Protein AF-A0A7I8WWC9-F1 (afdb_monomer_lite)

InterPro domains:
  IPR036236 Zinc finger C2H2 superfamily [SSF57667] (3-51)

Secondary structure (DSSP, 8-state):
---GGGGGEEEETTEEEETTT--B---SS--SHHHHHHHHHH-HHHHHHHHHHHHHHHHHS-SS------------------------PPP-PPPPP----------THHHHHHHHHHHHHHHHHHHTTSS------PPP-------GGG---TTTTSS--EEEE-SPPSTT-----EEEETTTTEEE-HHHHHHHHS--

Structure (mmCIF, N/CA/C/O backbone):
data_AF-A0A7I8WWC9-F1
#
_entry.id   AF-A0A7I8WWC9-F1
#
loop_
_atom_site.group_PDB
_atom_site.id
_atom_site.type_symbol
_atom_site.label_atom_id
_atom_site.label_alt_id
_atom_site.label_comp_id
_atom_site.label_asym_id
_atom_site.label_entity_id
_atom_site.label_seq_id
_atom_site.pdbx_PDB_ins_code
_atom_site.Cartn_x
_atom_site.Cartn_y
_atom_site.Cartn_z
_atom_site.occupancy
_atom_site.B_iso_or_equiv
_atom_site.auth_seq_id
_atom_site.auth_comp_id
_atom_site.auth_asym_id
_atom_site.auth_atom_id
_atom_site.pdbx_PDB_model_num
ATOM 1 N N . MET A 1 1 ? 15.102 -17.247 2.057 1.00 60.41 1 MET A N 1
ATOM 2 C CA . MET A 1 1 ? 13.667 -17.183 1.694 1.00 60.41 1 MET A CA 1
ATOM 3 C C . MET A 1 1 ? 13.346 -15.808 1.130 1.00 60.41 1 MET A C 1
ATOM 5 O O . MET A 1 1 ? 13.665 -14.825 1.795 1.00 60.41 1 MET A O 1
ATOM 9 N N . PRO A 1 2 ? 12.771 -15.703 -0.080 1.00 79.38 2 PRO A N 1
ATOM 10 C CA . PRO A 1 2 ? 12.253 -14.430 -0.571 1.00 79.38 2 PRO A CA 1
ATOM 11 C C . PRO A 1 2 ? 11.144 -13.926 0.364 1.00 79.38 2 PRO A C 1
ATOM 13 O O . PRO A 1 2 ? 10.364 -14.710 0.900 1.00 79.38 2 PRO A O 1
ATOM 16 N N . SER A 1 3 ? 11.101 -12.615 0.605 1.00 90.19 3 SER A N 1
ATOM 17 C CA . SER A 1 3 ? 10.074 -12.005 1.458 1.00 90.19 3 SER A CA 1
ATOM 18 C C . SER A 1 3 ? 8.678 -12.210 0.854 1.00 90.19 3 SER A C 1
ATOM 20 O O . SER A 1 3 ? 8.502 -12.001 -0.344 1.00 90.19 3 SER A O 1
ATOM 22 N N . VAL A 1 4 ? 7.685 -12.553 1.683 1.00 94.25 4 VAL A N 1
ATOM 23 C CA . VAL A 1 4 ? 6.285 -12.825 1.276 1.00 94.25 4 VAL A CA 1
ATOM 24 C C . VAL A 1 4 ? 5.665 -11.674 0.474 1.00 94.25 4 VAL A C 1
ATOM 26 O O . VAL A 1 4 ? 4.827 -11.891 -0.397 1.00 94.25 4 VAL A O 1
ATOM 29 N N . VAL A 1 5 ? 6.122 -10.441 0.711 1.00 95.62 5 VAL A N 1
ATOM 30 C CA . VAL A 1 5 ? 5.674 -9.248 -0.021 1.00 95.62 5 VAL A CA 1
ATOM 31 C C . VAL A 1 5 ? 5.857 -9.374 -1.540 1.00 95.62 5 VAL A C 1
ATOM 33 O O . VAL A 1 5 ? 5.086 -8.786 -2.289 1.00 95.62 5 VAL A O 1
ATOM 36 N N . TRP A 1 6 ? 6.825 -10.169 -2.012 1.00 95.75 6 TRP A N 1
ATOM 37 C CA . TRP A 1 6 ? 7.075 -10.372 -3.443 1.00 95.75 6 TRP A CA 1
ATOM 38 C C . TRP A 1 6 ? 5.950 -11.111 -4.171 1.00 95.75 6 TRP A C 1
ATOM 40 O O . TRP A 1 6 ? 5.852 -10.977 -5.383 1.00 95.75 6 TRP A O 1
ATOM 50 N N . ASN A 1 7 ? 5.043 -11.790 -3.465 1.00 96.31 7 ASN A N 1
ATOM 51 C CA . ASN A 1 7 ? 3.874 -12.423 -4.088 1.00 96.31 7 ASN A CA 1
ATOM 52 C C . ASN A 1 7 ? 2.900 -11.403 -4.707 1.00 96.31 7 ASN A C 1
ATOM 54 O O . ASN A 1 7 ? 2.058 -11.771 -5.517 1.00 96.31 7 ASN A O 1
ATOM 58 N N . TYR A 1 8 ? 3.024 -10.123 -4.343 1.00 97.06 8 TYR A N 1
ATOM 59 C CA . TYR A 1 8 ? 2.152 -9.039 -4.804 1.00 97.06 8 TYR A CA 1
ATOM 60 C C . TYR A 1 8 ? 2.847 -8.092 -5.785 1.00 97.06 8 TYR A C 1
ATOM 62 O O . TYR A 1 8 ? 2.260 -7.092 -6.199 1.00 97.06 8 TYR A O 1
ATOM 70 N N . PHE A 1 9 ? 4.101 -8.375 -6.150 1.00 97.12 9 PHE A N 1
ATOM 71 C CA . PHE A 1 9 ? 4.888 -7.519 -7.028 1.00 97.12 9 PHE A CA 1
ATOM 72 C C . PHE A 1 9 ? 5.630 -8.338 -8.079 1.00 97.12 9 PHE A C 1
ATOM 74 O O . PHE A 1 9 ? 6.388 -9.249 -7.755 1.00 97.12 9 PHE A O 1
ATOM 81 N N . ALA A 1 10 ? 5.490 -7.946 -9.342 1.00 96.94 10 ALA A N 1
ATOM 82 C CA . ALA A 1 10 ? 6.303 -8.465 -10.429 1.00 96.94 10 ALA A CA 1
ATOM 83 C C . ALA A 1 10 ? 7.631 -7.705 -10.514 1.00 96.94 10 ALA A C 1
ATOM 85 O O . ALA A 1 10 ? 7.668 -6.475 -10.414 1.00 96.94 10 ALA A O 1
ATOM 86 N N . LYS A 1 11 ? 8.730 -8.429 -10.735 1.00 95.88 11 LYS A N 1
ATOM 87 C CA . LYS A 1 11 ? 10.020 -7.819 -11.073 1.00 95.88 11 LYS A CA 1
ATOM 88 C C . LYS A 1 11 ? 9.995 -7.401 -12.542 1.00 95.88 11 LYS A C 1
ATOM 90 O O . LYS A 1 11 ? 9.734 -8.232 -13.403 1.00 95.88 11 LYS A O 1
ATOM 95 N N . THR A 1 12 ? 10.275 -6.132 -12.812 1.00 96.00 12 THR A N 1
ATOM 96 C CA . THR A 1 12 ? 10.469 -5.603 -14.170 1.00 96.00 12 THR A CA 1
ATOM 97 C C . THR A 1 12 ? 11.807 -4.873 -14.239 1.00 96.00 12 THR A C 1
ATOM 99 O O . THR A 1 12 ? 12.356 -4.508 -13.197 1.00 96.00 12 THR A O 1
ATOM 102 N N . GLU A 1 13 ? 12.330 -4.639 -15.443 1.00 94.19 13 GLU A N 1
ATOM 103 C CA . GLU A 1 13 ? 13.599 -3.919 -15.645 1.00 94.19 13 GLU A CA 1
ATOM 104 C C . GLU A 1 13 ? 13.578 -2.516 -15.021 1.00 94.19 13 GLU A C 1
ATOM 106 O O . GLU A 1 13 ? 14.563 -2.060 -14.448 1.00 94.19 13 GLU A O 1
ATOM 111 N N . ALA A 1 14 ? 12.415 -1.858 -15.042 1.00 94.44 14 ALA A N 1
ATOM 112 C CA . ALA A 1 14 ? 12.221 -0.525 -14.480 1.00 94.44 14 ALA A CA 1
ATOM 113 C C . ALA A 1 14 ? 11.934 -0.516 -12.959 1.00 94.44 14 ALA A C 1
ATOM 115 O O . ALA A 1 14 ? 11.760 0.554 -12.367 1.00 94.44 14 ALA A O 1
ATOM 116 N N . GLY A 1 15 ? 11.867 -1.689 -12.319 1.00 94.25 15 GLY A N 1
ATOM 117 C CA . GLY A 1 15 ? 11.614 -1.855 -10.886 1.00 94.25 15 GLY A CA 1
ATOM 118 C C . GLY A 1 15 ? 10.433 -2.781 -10.559 1.00 94.25 15 GLY A C 1
ATOM 119 O O . GLY A 1 15 ? 9.852 -3.417 -11.440 1.00 94.25 15 GLY A O 1
ATOM 120 N N . PRO A 1 16 ? 10.063 -2.916 -9.276 1.00 96.50 16 PRO A N 1
ATOM 121 C CA . PRO A 1 16 ? 8.912 -3.720 -8.879 1.00 96.50 16 PRO A CA 1
ATOM 122 C C . PRO A 1 16 ? 7.587 -3.054 -9.288 1.00 96.50 16 PRO A C 1
ATOM 124 O O . PRO A 1 16 ? 7.308 -1.913 -8.910 1.00 96.50 16 PRO A O 1
ATOM 127 N N . LYS A 1 17 ? 6.753 -3.791 -10.026 1.00 97.75 17 LYS A N 1
ATOM 128 C CA . LYS A 1 17 ? 5.394 -3.398 -10.423 1.00 97.75 17 LYS A CA 1
ATOM 129 C C . LYS A 1 17 ? 4.373 -4.094 -9.528 1.00 97.75 17 LYS A C 1
ATOM 131 O O . LYS A 1 17 ? 4.407 -5.316 -9.401 1.00 97.75 17 LYS A O 1
ATOM 136 N N . CYS A 1 18 ? 3.481 -3.334 -8.899 1.00 98.31 18 CYS A N 1
ATOM 137 C CA . CYS A 1 18 ? 2.409 -3.895 -8.075 1.00 98.31 18 CYS A CA 1
ATOM 138 C C . CYS A 1 18 ? 1.429 -4.695 -8.945 1.00 98.31 18 CYS A C 1
ATOM 140 O O . CYS A 1 18 ? 0.977 -4.194 -9.968 1.00 98.31 18 CYS A O 1
ATOM 142 N N . LEU A 1 19 ? 1.071 -5.916 -8.546 1.00 98.06 19 LEU A N 1
ATOM 143 C CA . LEU A 1 19 ? 0.118 -6.753 -9.291 1.00 98.06 19 LEU A CA 1
ATOM 144 C C . LEU A 1 19 ? -1.347 -6.339 -9.076 1.00 98.06 19 LEU A C 1
ATOM 146 O O . LEU A 1 19 ? -2.200 -6.697 -9.878 1.00 98.06 19 LEU A O 1
ATOM 150 N N . LEU A 1 20 ? -1.635 -5.582 -8.011 1.00 97.81 20 LEU A N 1
ATOM 151 C CA . LEU A 1 20 ? -2.995 -5.187 -7.632 1.00 97.81 20 LEU A CA 1
ATOM 152 C C . LEU A 1 20 ? -3.439 -3.891 -8.325 1.00 97.81 20 LEU A C 1
ATOM 154 O O . LEU A 1 20 ? -4.536 -3.829 -8.866 1.00 97.81 20 LEU A O 1
ATOM 158 N N . CYS A 1 21 ? -2.585 -2.861 -8.337 1.00 98.12 21 CYS A N 1
ATOM 159 C CA . CYS A 1 21 ? -2.883 -1.572 -8.976 1.00 98.12 21 CYS A CA 1
ATOM 160 C C . CYS A 1 21 ? -2.034 -1.269 -10.217 1.00 98.12 21 CYS A C 1
ATOM 162 O O . CYS A 1 21 ? -2.208 -0.219 -10.825 1.00 98.12 21 CYS A O 1
ATOM 164 N N . SER A 1 22 ? -1.097 -2.144 -10.596 1.00 97.56 22 SER A N 1
ATOM 165 C CA . SER A 1 22 ? -0.148 -1.911 -11.698 1.00 97.56 22 SER A CA 1
ATOM 166 C C . SER A 1 22 ? 0.816 -0.726 -11.524 1.00 97.56 22 SER A C 1
ATOM 168 O O . SER A 1 22 ? 1.583 -0.451 -12.450 1.00 97.56 22 SER A O 1
ATOM 170 N N . ASP A 1 23 ? 0.868 -0.079 -10.353 1.00 97.56 23 ASP A N 1
ATOM 171 C CA . ASP A 1 23 ? 1.818 1.006 -10.090 1.00 97.56 23 ASP A CA 1
ATOM 172 C C . ASP A 1 23 ? 3.264 0.495 -10.116 1.00 97.56 23 ASP A C 1
ATOM 174 O O . ASP A 1 23 ? 3.640 -0.450 -9.410 1.00 97.56 23 ASP A O 1
ATOM 178 N N . LEU A 1 24 ? 4.101 1.170 -10.903 1.00 96.88 24 LEU A N 1
ATOM 179 C CA . LEU A 1 24 ? 5.533 0.913 -10.958 1.00 96.88 24 LEU A CA 1
ATOM 180 C C . LEU A 1 24 ? 6.247 1.700 -9.856 1.00 96.88 24 LEU A C 1
ATOM 182 O O . LEU A 1 24 ? 6.181 2.930 -9.793 1.00 96.88 24 LEU A O 1
ATOM 186 N N . ARG A 1 25 ? 6.979 1.002 -8.988 1.00 94.56 25 ARG A N 1
ATOM 187 C CA . ARG A 1 25 ? 7.782 1.645 -7.949 1.00 94.56 25 ARG A CA 1
ATOM 188 C C . ARG A 1 25 ? 9.213 1.811 -8.435 1.00 94.56 25 ARG A C 1
ATOM 190 O O . ARG A 1 25 ? 9.974 0.851 -8.485 1.00 94.56 25 ARG A O 1
ATOM 197 N N . ARG A 1 26 ? 9.599 3.057 -8.719 1.00 88.50 26 ARG A N 1
ATOM 198 C CA . ARG A 1 26 ? 11.004 3.408 -8.950 1.00 88.50 26 ARG A CA 1
ATOM 199 C C . ARG A 1 26 ? 11.767 3.244 -7.646 1.00 88.50 26 ARG A C 1
ATOM 201 O O . ARG A 1 26 ? 11.534 3.974 -6.683 1.00 88.50 26 ARG A O 1
ATOM 208 N N . ARG A 1 27 ? 12.660 2.265 -7.616 1.00 81.88 27 ARG A N 1
ATOM 209 C CA . ARG A 1 27 ? 13.536 2.004 -6.482 1.00 81.88 27 ARG A CA 1
ATOM 210 C C . ARG A 1 27 ? 14.981 2.011 -6.937 1.00 81.88 27 ARG A C 1
ATOM 212 O O . ARG A 1 27 ? 15.297 1.441 -7.972 1.00 81.88 27 ARG A O 1
ATOM 219 N N . ARG A 1 28 ? 15.838 2.648 -6.140 1.00 83.19 28 ARG A N 1
ATOM 220 C CA . ARG A 1 28 ? 17.299 2.560 -6.284 1.00 83.19 28 ARG A CA 1
ATOM 221 C C . ARG A 1 28 ? 17.868 1.426 -5.424 1.00 83.19 28 ARG A C 1
ATOM 223 O O . ARG A 1 28 ? 18.916 0.881 -5.733 1.00 83.19 28 ARG A O 1
ATOM 230 N N . ASP A 1 29 ? 17.170 1.079 -4.347 1.00 84.56 29 ASP A N 1
ATOM 231 C CA . ASP A 1 29 ? 17.570 0.113 -3.331 1.00 84.56 29 ASP A CA 1
ATOM 232 C C . ASP A 1 29 ? 16.799 -1.212 -3.452 1.00 84.56 29 ASP A C 1
ATOM 234 O O . ASP A 1 29 ? 15.622 -1.240 -3.803 1.00 84.56 29 ASP A O 1
ATOM 238 N N . SER A 1 30 ? 17.441 -2.324 -3.088 1.00 85.12 30 SER A N 1
ATOM 239 C CA . SER A 1 30 ? 16.858 -3.677 -3.102 1.00 85.12 30 SER A CA 1
ATOM 240 C C . SER A 1 30 ? 16.027 -4.015 -1.856 1.00 85.12 30 SER A C 1
ATOM 242 O O . SER A 1 30 ? 15.601 -5.157 -1.678 1.00 85.12 30 SER A O 1
ATOM 244 N N . SER A 1 31 ? 15.788 -3.045 -0.966 1.00 90.75 31 SER A N 1
ATOM 245 C CA . SER A 1 31 ? 14.985 -3.267 0.243 1.00 90.75 31 SER A CA 1
ATOM 246 C C . SER A 1 31 ? 13.525 -3.571 -0.123 1.00 90.75 31 SER A C 1
ATOM 248 O O . SER A 1 31 ? 13.104 -3.403 -1.264 1.00 90.75 31 SER A O 1
ATOM 250 N N . THR A 1 32 ? 12.712 -4.018 0.833 1.00 94.31 32 THR A N 1
ATOM 251 C CA . THR A 1 32 ? 11.266 -4.278 0.665 1.00 94.31 32 THR A CA 1
ATOM 252 C C . THR A 1 32 ? 10.379 -3.230 1.349 1.00 94.31 32 THR A C 1
ATOM 254 O O . THR A 1 32 ? 9.161 -3.242 1.179 1.00 94.31 32 THR A O 1
ATOM 257 N N . LYS A 1 33 ? 10.966 -2.266 2.078 1.00 93.25 33 LYS A N 1
ATOM 258 C CA . LYS A 1 33 ? 10.230 -1.227 2.828 1.00 93.25 33 LYS A CA 1
ATOM 259 C C . LYS A 1 33 ? 9.226 -0.433 1.977 1.00 93.25 33 LYS A C 1
ATOM 261 O O . LYS A 1 33 ? 8.090 -0.253 2.403 1.00 93.25 33 LYS A O 1
ATOM 266 N N . THR A 1 34 ? 9.588 0.007 0.769 1.00 94.75 34 THR A N 1
ATOM 267 C CA . THR A 1 34 ? 8.669 0.806 -0.073 1.00 94.75 34 THR A CA 1
ATOM 268 C C . THR A 1 34 ? 7.501 -0.006 -0.634 1.00 94.75 34 THR A C 1
ATOM 270 O O . THR A 1 34 ? 6.448 0.568 -0.920 1.00 94.75 34 THR A O 1
ATOM 273 N N . MET A 1 35 ? 7.662 -1.329 -0.754 1.00 95.88 35 MET A N 1
ATOM 274 C CA . MET A 1 35 ? 6.591 -2.251 -1.144 1.00 95.88 35 MET A CA 1
ATOM 275 C C . MET A 1 35 ? 5.577 -2.382 -0.005 1.00 95.88 35 MET A C 1
ATOM 277 O O . MET A 1 35 ? 4.380 -2.239 -0.228 1.00 95.88 35 MET A O 1
ATOM 281 N N . TRP A 1 36 ? 6.051 -2.531 1.236 1.00 96.12 36 TRP A N 1
ATOM 282 C CA . TRP A 1 36 ? 5.185 -2.528 2.419 1.00 96.12 36 TRP A CA 1
ATOM 283 C C . TRP A 1 36 ? 4.437 -1.205 2.602 1.00 96.12 36 TRP A C 1
ATOM 285 O O . TRP A 1 36 ? 3.241 -1.217 2.874 1.00 96.12 36 TRP A O 1
ATOM 295 N N . VAL A 1 37 ? 5.110 -0.066 2.406 1.00 96.00 37 VAL A N 1
ATOM 296 C CA . VAL A 1 37 ? 4.462 1.259 2.451 1.00 96.00 37 VAL A CA 1
ATOM 297 C C . VAL A 1 37 ? 3.413 1.396 1.346 1.00 96.00 37 VAL A C 1
ATOM 299 O O . VAL A 1 37 ? 2.342 1.939 1.590 1.00 96.00 37 VAL A O 1
ATOM 302 N N . HIS A 1 38 ? 3.690 0.883 0.142 1.00 97.19 38 HIS A N 1
ATOM 303 C CA . HIS A 1 38 ? 2.712 0.867 -0.947 1.00 97.19 38 HIS A CA 1
ATOM 304 C C . HIS A 1 38 ? 1.455 0.080 -0.569 1.00 97.19 38 HIS A C 1
ATOM 306 O O . HIS A 1 38 ? 0.359 0.627 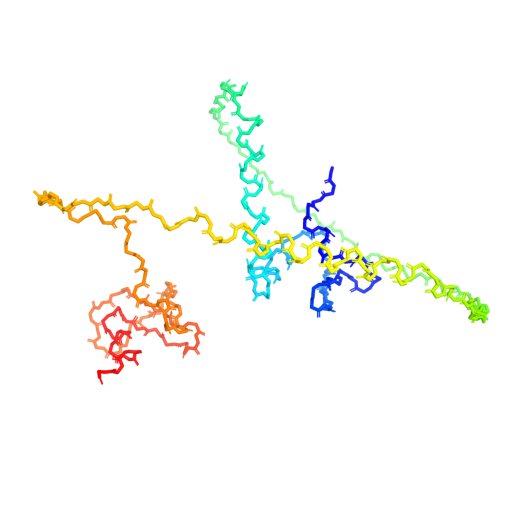-0.662 1.00 97.19 38 HIS A O 1
ATOM 312 N N . LEU A 1 39 ? 1.621 -1.157 -0.086 1.00 97.44 39 LEU A N 1
ATOM 313 C CA . LEU A 1 39 ? 0.498 -1.979 0.364 1.00 97.44 39 LEU A CA 1
ATOM 314 C C . LEU A 1 39 ? -0.279 -1.274 1.479 1.00 97.44 39 LEU A C 1
ATOM 316 O O . LEU A 1 39 ? -1.487 -1.145 1.376 1.00 97.44 39 LEU A O 1
ATOM 320 N N . LYS A 1 40 ? 0.396 -0.706 2.485 1.00 97.44 40 LYS A N 1
ATOM 321 C CA . LYS A 1 40 ? -0.278 0.012 3.580 1.00 97.44 40 LYS A CA 1
ATOM 322 C C . LYS A 1 40 ? -1.152 1.178 3.091 1.00 97.44 40 LYS A C 1
ATOM 324 O O . LYS A 1 40 ? -2.206 1.411 3.668 1.00 97.44 40 LYS A O 1
ATOM 329 N N . LEU A 1 41 ? -0.710 1.920 2.073 1.00 97.25 41 LEU A N 1
ATOM 330 C CA . LEU A 1 41 ? -1.402 3.125 1.594 1.00 97.25 41 LEU A CA 1
ATOM 331 C C . LEU A 1 41 ? -2.480 2.846 0.537 1.00 97.25 41 LEU A C 1
ATOM 333 O O . LEU A 1 41 ? -3.448 3.595 0.463 1.00 97.25 41 LEU A O 1
ATOM 337 N N . LYS A 1 42 ? -2.297 1.827 -0.311 1.00 97.88 42 LYS A N 1
ATOM 338 C CA . LYS A 1 42 ? -3.181 1.541 -1.460 1.00 97.88 42 LYS A CA 1
ATOM 339 C C . LYS A 1 42 ? -4.002 0.257 -1.310 1.00 97.88 42 LYS A C 1
ATOM 341 O O . LYS A 1 42 ? -5.075 0.170 -1.891 1.00 97.88 42 LYS A O 1
ATOM 346 N N . HIS A 1 43 ? -3.507 -0.714 -0.544 1.00 97.88 43 HIS A N 1
ATOM 347 C CA . HIS A 1 43 ? -4.063 -2.067 -0.399 1.00 97.88 43 HIS A CA 1
ATOM 348 C C . HIS A 1 43 ? -4.022 -2.497 1.077 1.00 97.88 43 HIS A C 1
ATOM 350 O O . HIS A 1 43 ? -3.323 -3.444 1.461 1.00 97.88 43 HIS A O 1
ATOM 356 N N . PHE A 1 44 ? -4.683 -1.708 1.933 1.00 95.94 44 PHE A N 1
ATOM 357 C CA . PHE A 1 44 ? -4.607 -1.854 3.391 1.00 95.94 44 PHE A CA 1
ATOM 358 C C . PHE A 1 44 ? -5.131 -3.214 3.881 1.00 95.94 44 PHE A C 1
ATOM 360 O O . PHE A 1 44 ? -4.578 -3.789 4.816 1.00 95.94 44 PHE A O 1
ATOM 367 N N . ASP A 1 45 ? -6.136 -3.753 3.197 1.00 96.12 45 ASP A N 1
ATOM 368 C CA . ASP A 1 45 ? -6.692 -5.093 3.379 1.00 96.12 45 ASP A CA 1
ATOM 369 C C . ASP A 1 45 ? -5.621 -6.189 3.230 1.00 96.12 45 ASP A C 1
ATOM 371 O O . ASP A 1 45 ? -5.412 -7.008 4.130 1.00 96.12 45 ASP A O 1
ATOM 375 N N . VAL A 1 46 ? -4.857 -6.152 2.136 1.00 97.12 46 VAL A N 1
ATOM 376 C CA . VAL A 1 46 ? -3.765 -7.101 1.870 1.00 97.12 46 VAL A CA 1
ATOM 377 C C . VAL A 1 46 ? -2.628 -6.919 2.871 1.00 97.12 46 VAL A C 1
ATOM 379 O O . VAL A 1 46 ? -2.060 -7.889 3.378 1.00 97.12 46 VAL A O 1
ATOM 382 N N . TYR A 1 47 ? -2.297 -5.667 3.187 1.00 96.81 47 TYR A N 1
ATOM 383 C CA . TYR A 1 47 ? -1.279 -5.343 4.178 1.00 96.81 47 TYR A CA 1
ATOM 384 C C . TYR A 1 47 ? -1.597 -5.947 5.553 1.00 96.81 47 TYR A C 1
ATOM 386 O O . TYR A 1 47 ? -0.721 -6.554 6.174 1.00 96.81 47 TYR A O 1
ATOM 394 N N . GLN A 1 48 ? -2.840 -5.805 6.017 1.00 95.38 48 GLN A N 1
ATOM 395 C CA . GLN A 1 48 ? -3.287 -6.323 7.307 1.00 95.38 48 GLN A CA 1
ATOM 396 C C . GLN A 1 48 ? -3.221 -7.855 7.348 1.00 95.38 48 GLN A C 1
ATOM 398 O O . GLN A 1 48 ? -2.675 -8.419 8.301 1.00 95.38 48 GLN A O 1
ATOM 403 N N . ALA A 1 49 ? -3.679 -8.523 6.284 1.00 94.69 49 ALA A N 1
ATOM 404 C CA . ALA A 1 49 ? -3.619 -9.979 6.162 1.00 94.69 49 ALA A CA 1
ATOM 405 C C . ALA A 1 49 ? -2.179 -10.518 6.222 1.00 94.69 49 ALA A C 1
ATOM 407 O O . ALA A 1 49 ? -1.919 -11.545 6.850 1.00 94.69 49 ALA A O 1
ATOM 408 N N . LEU A 1 50 ? -1.227 -9.812 5.605 1.00 93.75 50 LEU A N 1
ATOM 409 C CA . LEU A 1 50 ? 0.182 -10.205 5.606 1.00 93.75 50 LEU A CA 1
ATOM 410 C C . LEU A 1 50 ? 0.881 -9.932 6.932 1.00 93.75 50 LEU A C 1
ATOM 412 O O . LEU A 1 50 ? 1.687 -10.748 7.383 1.00 93.75 50 LEU A O 1
ATOM 416 N N . ARG A 1 51 ? 0.592 -8.794 7.567 1.00 90.06 51 ARG A N 1
ATOM 417 C CA . ARG A 1 51 ? 1.278 -8.413 8.803 1.00 90.06 51 ARG A CA 1
ATOM 418 C C . ARG A 1 51 ? 0.922 -9.339 9.965 1.00 90.06 51 ARG A C 1
ATOM 420 O O . ARG A 1 51 ? 1.802 -9.703 10.739 1.00 90.06 51 ARG A O 1
ATOM 427 N N . GLY A 1 52 ? -0.318 -9.830 10.000 1.00 84.44 52 GLY A N 1
ATOM 428 C CA . GLY A 1 52 ? -0.735 -10.858 10.957 1.00 84.44 52 GLY A CA 1
ATOM 429 C C . GLY A 1 52 ? 0.007 -12.197 10.816 1.00 84.44 52 GLY A C 1
ATOM 430 O O . GLY A 1 52 ? 0.056 -12.969 11.771 1.00 84.44 52 GLY A O 1
ATOM 431 N N . GLN A 1 53 ? 0.615 -12.487 9.658 1.00 79.75 53 GLN A N 1
ATOM 432 C CA . GLN A 1 53 ? 1.396 -13.714 9.448 1.00 79.75 53 GLN A CA 1
ATOM 433 C C . GLN A 1 53 ? 2.848 -13.573 9.915 1.00 79.75 53 GLN A C 1
ATOM 435 O O . GLN A 1 53 ? 3.419 -14.533 10.434 1.00 79.75 53 GLN A O 1
ATOM 440 N N . SER A 1 54 ? 3.449 -12.388 9.764 1.00 71.06 54 SER A N 1
ATOM 441 C CA . SER A 1 54 ? 4.836 -12.152 10.185 1.00 71.06 54 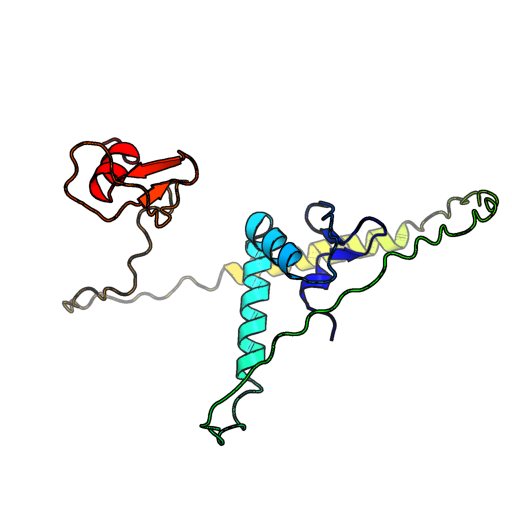SER A CA 1
ATOM 442 C C . SER A 1 54 ? 5.024 -12.285 11.696 1.00 71.06 54 SER A C 1
ATOM 444 O O . SER A 1 54 ? 6.018 -12.861 12.131 1.00 71.06 54 SER A O 1
ATOM 446 N N . ASP A 1 55 ? 4.051 -11.837 12.490 1.00 67.31 55 ASP A N 1
ATOM 447 C CA . ASP A 1 55 ? 4.166 -11.866 13.952 1.00 67.31 55 ASP A CA 1
ATOM 448 C C . ASP A 1 55 ? 4.031 -13.297 14.506 1.00 67.31 55 ASP A C 1
ATOM 450 O O . ASP A 1 55 ? 4.703 -13.673 15.467 1.00 67.31 55 ASP A O 1
ATOM 454 N N . ARG A 1 56 ? 3.241 -14.149 13.837 1.00 67.25 56 ARG A N 1
ATOM 455 C CA . ARG A 1 56 ? 3.073 -15.564 14.211 1.00 67.25 56 ARG A CA 1
ATOM 456 C C . ARG A 1 56 ? 4.323 -16.403 13.959 1.00 67.25 56 ARG A C 1
ATOM 458 O O . ARG A 1 56 ? 4.589 -17.333 14.718 1.00 67.25 56 ARG A O 1
ATOM 465 N N . ASN A 1 57 ? 5.096 -16.081 12.922 1.00 63.72 57 ASN A N 1
ATOM 466 C CA . ASN A 1 57 ? 6.329 -16.811 12.633 1.00 63.72 57 ASN A CA 1
ATOM 467 C C . ASN A 1 57 ? 7.452 -16.471 13.618 1.00 63.72 57 ASN A C 1
ATOM 469 O O . ASN A 1 57 ? 8.219 -17.361 13.967 1.00 63.72 57 ASN A O 1
ATOM 473 N N . THR A 1 58 ? 7.522 -15.241 14.132 1.00 63.94 58 THR A N 1
ATOM 474 C CA . THR A 1 58 ? 8.518 -14.888 15.158 1.00 63.94 58 THR A CA 1
ATOM 475 C C . THR A 1 58 ? 8.239 -15.597 16.486 1.00 63.94 58 THR A C 1
ATOM 477 O O . THR A 1 58 ? 9.168 -16.059 17.140 1.00 63.94 58 THR A O 1
ATOM 480 N N . ALA A 1 59 ? 6.966 -15.767 16.857 1.00 59.25 59 ALA A N 1
ATOM 481 C CA . ALA A 1 59 ? 6.589 -16.445 18.099 1.00 59.25 59 ALA A CA 1
ATOM 482 C C . ALA A 1 59 ? 6.898 -17.958 18.109 1.00 59.25 59 ALA A C 1
ATOM 484 O O . ALA A 1 59 ? 7.073 -18.532 19.178 1.00 59.25 59 ALA A O 1
ATOM 485 N N . ARG A 1 60 ? 6.984 -18.618 16.943 1.00 57.22 60 ARG A N 1
ATOM 486 C CA . ARG A 1 60 ? 7.223 -20.074 16.859 1.00 57.22 60 ARG A CA 1
ATOM 487 C C . ARG A 1 60 ? 8.692 -20.498 16.884 1.00 57.22 60 ARG A C 1
ATOM 489 O O . ARG A 1 60 ? 8.954 -21.666 17.134 1.00 57.22 60 ARG A O 1
ATOM 496 N N . PHE A 1 61 ? 9.632 -19.586 16.651 1.00 57.81 61 PHE A N 1
ATOM 497 C CA . PHE A 1 61 ? 11.072 -19.892 16.657 1.00 57.81 61 PHE A CA 1
ATOM 498 C C . PHE A 1 61 ? 11.817 -19.284 17.857 1.00 57.81 61 PHE A C 1
ATOM 500 O O . PHE A 1 61 ? 13.042 -19.280 17.879 1.00 57.81 61 PHE A O 1
ATOM 507 N N . GLY A 1 62 ? 11.090 -18.748 18.844 1.00 52.62 62 GLY A N 1
ATOM 508 C CA . GLY A 1 62 ? 11.652 -17.908 19.904 1.00 52.62 62 GLY A CA 1
ATOM 509 C C . GLY A 1 62 ? 11.495 -18.423 21.335 1.00 52.62 62 GLY A C 1
ATOM 510 O O . GLY A 1 62 ? 11.384 -17.586 22.224 1.00 52.62 62 GLY A O 1
ATOM 511 N N . MET A 1 63 ? 11.449 -19.740 21.584 1.00 55.88 63 MET A N 1
ATOM 512 C CA . MET A 1 63 ? 11.366 -20.267 22.962 1.00 55.88 63 MET A CA 1
ATOM 513 C C . MET A 1 63 ? 12.678 -20.810 23.557 1.00 55.88 63 MET A C 1
ATOM 515 O O . MET A 1 63 ? 12.741 -20.935 24.775 1.00 55.88 63 MET A O 1
ATOM 519 N N . ASP A 1 64 ? 13.763 -20.979 22.788 1.00 54.25 64 ASP A N 1
ATOM 520 C CA . ASP A 1 64 ? 14.946 -21.709 23.297 1.00 54.25 64 ASP A CA 1
ATOM 521 C C . ASP A 1 64 ? 16.249 -20.889 23.398 1.00 54.25 64 ASP A C 1
ATOM 523 O O . ASP A 1 64 ? 17.333 -21.455 23.494 1.00 54.25 64 ASP A O 1
ATOM 527 N N . THR A 1 65 ? 16.204 -19.552 23.401 1.00 56.44 65 THR A N 1
ATOM 528 C CA . THR A 1 65 ? 17.415 -18.729 23.644 1.00 56.44 65 THR A CA 1
ATOM 529 C C . THR A 1 65 ? 17.250 -17.806 24.847 1.00 56.44 65 THR A C 1
ATOM 531 O O . THR A 1 65 ? 17.427 -16.592 24.779 1.00 56.44 65 THR A O 1
ATOM 534 N N . ALA A 1 66 ? 16.901 -18.400 25.988 1.00 54.47 66 ALA A N 1
ATOM 535 C CA . ALA A 1 66 ? 17.263 -17.831 27.278 1.00 54.47 66 ALA A CA 1
ATOM 536 C C . ALA A 1 66 ? 18.781 -17.993 27.492 1.00 54.47 66 ALA A C 1
ATOM 538 O O . ALA A 1 66 ? 19.343 -19.029 27.157 1.00 54.47 66 ALA A O 1
ATOM 539 N N . MET A 1 67 ? 19.408 -16.982 28.105 1.00 59.38 67 MET A N 1
ATOM 540 C CA . MET A 1 67 ? 20.844 -16.861 28.419 1.00 59.38 67 MET A CA 1
ATOM 541 C C . MET A 1 67 ? 21.713 -16.522 27.198 1.00 59.38 67 MET A C 1
ATOM 543 O O . MET A 1 67 ? 21.966 -17.328 26.322 1.00 59.38 67 MET A O 1
ATOM 547 N N . THR A 1 68 ? 22.270 -15.324 27.069 1.00 48.16 68 THR A N 1
ATOM 548 C CA . THR A 1 68 ? 23.240 -14.758 28.008 1.00 48.16 68 THR A CA 1
ATOM 549 C C . THR A 1 68 ? 23.312 -13.257 27.756 1.00 48.16 68 THR A C 1
ATOM 551 O O . THR A 1 68 ? 23.469 -12.824 26.621 1.00 48.16 68 THR A O 1
ATOM 554 N N . LYS A 1 69 ? 23.182 -12.463 28.817 1.00 61.94 69 LYS A N 1
ATOM 555 C CA . LYS A 1 69 ? 23.377 -11.011 28.831 1.00 61.94 69 LYS A CA 1
ATOM 556 C C . LYS A 1 69 ? 24.881 -10.707 28.729 1.00 61.94 69 LYS A C 1
ATOM 558 O O . LYS A 1 69 ? 25.575 -10.987 29.704 1.00 61.94 69 LYS A O 1
ATOM 563 N N . PRO A 1 70 ? 25.411 -10.102 27.649 1.00 48.81 70 PRO A N 1
ATOM 564 C CA . PRO A 1 70 ? 26.724 -9.486 27.694 1.00 48.81 70 PRO A CA 1
ATOM 565 C C . PRO A 1 70 ? 26.536 -8.037 28.149 1.00 48.81 70 PRO A C 1
ATOM 567 O O . PRO A 1 70 ? 26.133 -7.159 27.387 1.00 48.81 70 PRO A O 1
ATOM 570 N N . SER A 1 71 ? 26.799 -7.799 29.432 1.00 56.38 71 SER A N 1
ATOM 571 C CA . SER A 1 71 ? 27.292 -6.493 29.864 1.00 56.38 71 SER A CA 1
ATOM 572 C C . SER A 1 71 ? 28.670 -6.254 29.240 1.00 56.38 71 SER A C 1
ATOM 574 O O . SER A 1 71 ? 29.429 -7.207 29.062 1.00 56.38 71 SER A O 1
ATOM 576 N N . SER A 1 72 ? 29.003 -4.971 29.065 1.00 46.03 72 SER A N 1
ATOM 577 C CA . SER A 1 72 ? 30.341 -4.379 28.852 1.00 46.03 72 SER A CA 1
ATOM 578 C C . SER A 1 72 ? 30.596 -3.814 27.448 1.00 46.03 72 SER A C 1
ATOM 580 O O . SER A 1 72 ? 30.978 -4.509 26.519 1.00 46.03 72 SER A O 1
ATOM 582 N N . SER A 1 73 ? 30.375 -2.499 27.365 1.00 54.38 73 SER A N 1
ATOM 583 C CA . SER A 1 73 ? 31.369 -1.472 27.023 1.00 54.38 73 SER A CA 1
ATOM 584 C C . SER A 1 73 ? 32.213 -1.581 25.742 1.00 54.38 73 SER A C 1
ATOM 586 O O . SER A 1 73 ? 33.006 -2.499 25.570 1.00 54.38 73 SER A O 1
ATOM 588 N N . LEU A 1 74 ? 32.237 -0.425 25.065 1.00 46.94 74 LEU A N 1
ATOM 589 C CA . LEU A 1 74 ? 33.427 0.276 24.560 1.00 46.94 74 LEU A CA 1
ATOM 590 C C . LEU A 1 74 ? 33.735 0.169 23.052 1.00 46.94 74 LEU A C 1
ATOM 592 O O . LEU A 1 74 ? 34.005 -0.894 22.509 1.00 46.94 74 LEU A O 1
ATOM 596 N N . SER A 1 75 ? 33.795 1.369 22.460 1.00 46.78 75 SER A N 1
ATOM 597 C CA . SER A 1 75 ? 34.523 1.775 21.250 1.00 46.78 75 SER A CA 1
ATOM 598 C C . SER A 1 75 ? 34.002 1.313 19.888 1.00 46.78 75 SER A C 1
ATOM 600 O O . SER A 1 75 ? 34.315 0.227 19.414 1.00 46.78 75 SER A O 1
ATOM 602 N N . THR A 1 76 ? 33.363 2.234 19.160 1.00 36.81 76 THR A N 1
ATOM 603 C CA . THR A 1 76 ? 33.409 2.239 17.688 1.00 36.81 76 THR A CA 1
ATOM 604 C C . THR A 1 76 ? 34.310 3.380 17.204 1.00 36.81 76 THR A C 1
ATOM 606 O O . THR A 1 76 ? 33.968 4.540 17.445 1.00 36.81 76 THR A O 1
ATOM 609 N N . PRO A 1 77 ? 35.438 3.089 16.532 1.00 50.38 77 PRO A N 1
ATOM 610 C CA . PRO A 1 77 ? 36.204 4.078 15.782 1.00 50.38 77 PRO A CA 1
ATOM 611 C C . PRO A 1 77 ? 35.517 4.431 14.452 1.00 50.38 77 PRO A C 1
ATOM 613 O O . PRO A 1 77 ? 34.905 3.580 13.804 1.00 50.38 77 PRO A O 1
ATOM 616 N N . SER A 1 78 ? 35.657 5.697 14.049 1.00 50.50 78 SER A N 1
ATOM 617 C CA . SER A 1 78 ? 35.351 6.202 12.706 1.00 50.50 78 SER A CA 1
ATOM 618 C C . SER A 1 78 ? 36.130 5.451 11.625 1.00 50.50 78 SER A C 1
ATOM 620 O O . SER A 1 78 ? 37.347 5.310 11.753 1.00 50.50 78 SER A O 1
ATOM 622 N N . PRO A 1 79 ? 35.485 5.083 10.508 1.00 56.88 79 PRO A N 1
ATOM 623 C CA . PRO A 1 79 ? 36.172 4.834 9.257 1.00 56.88 79 PRO A CA 1
ATOM 624 C C . PRO A 1 79 ? 35.934 5.998 8.285 1.00 56.88 79 PRO A C 1
ATOM 626 O O . PRO A 1 79 ? 34.876 6.101 7.662 1.00 56.88 79 PRO A O 1
ATOM 629 N N . ASP A 1 80 ? 36.956 6.843 8.134 1.00 51.97 80 ASP A N 1
ATOM 630 C CA . ASP A 1 80 ? 37.189 7.601 6.904 1.00 51.97 80 ASP A CA 1
ATOM 631 C C . ASP A 1 80 ? 37.390 6.599 5.762 1.00 51.97 80 ASP A C 1
ATOM 633 O O . ASP A 1 80 ? 38.280 5.748 5.811 1.00 51.97 80 ASP A O 1
ATOM 637 N N . ASN A 1 81 ? 36.554 6.676 4.729 1.00 49.28 81 ASN A N 1
ATOM 638 C CA . ASN A 1 81 ? 36.741 5.893 3.514 1.00 49.28 81 ASN A CA 1
ATOM 639 C C . ASN A 1 81 ? 36.608 6.794 2.290 1.00 49.28 81 ASN A C 1
ATOM 641 O O . ASN A 1 81 ? 35.567 6.885 1.640 1.00 49.28 81 ASN A O 1
ATOM 645 N N . SER A 1 82 ? 37.720 7.458 1.997 1.00 56.69 82 SER A N 1
ATOM 646 C CA . SER A 1 82 ? 38.052 8.043 0.708 1.00 56.69 82 SER A CA 1
ATOM 647 C C . SER A 1 82 ? 38.099 6.945 -0.357 1.00 56.69 82 SER A C 1
ATOM 649 O O . SER A 1 82 ? 39.019 6.129 -0.346 1.00 56.69 82 SER A O 1
ATOM 651 N N . LYS A 1 83 ? 37.161 6.932 -1.315 1.00 46.16 83 LYS A N 1
ATOM 652 C CA . LYS A 1 83 ? 37.307 6.146 -2.552 1.00 46.16 83 LYS A CA 1
ATOM 653 C C . LYS A 1 83 ? 36.894 6.924 -3.801 1.00 46.16 83 LYS A C 1
ATOM 655 O O . LYS A 1 83 ? 35.723 7.167 -4.071 1.00 46.16 83 LYS A O 1
ATOM 660 N N . SER A 1 84 ? 37.955 7.309 -4.506 1.00 49.94 84 SER A N 1
ATOM 661 C CA . SER A 1 84 ? 38.147 7.443 -5.949 1.00 49.94 84 SER A CA 1
ATOM 662 C C . SER A 1 84 ? 36.975 7.069 -6.865 1.00 49.94 84 SER A C 1
ATOM 664 O O . SER A 1 84 ? 36.528 5.928 -6.955 1.00 49.94 84 SER A O 1
ATOM 666 N N . ASN A 1 85 ? 36.582 8.074 -7.640 1.00 43.41 85 ASN A N 1
ATOM 667 C CA . ASN A 1 85 ? 35.668 8.022 -8.766 1.00 43.41 85 ASN A CA 1
ATOM 668 C C . ASN A 1 85 ? 36.453 7.574 -10.017 1.00 43.41 85 ASN A C 1
ATOM 670 O O . ASN A 1 85 ? 37.162 8.377 -10.620 1.00 43.41 85 ASN A O 1
ATOM 674 N N . ILE A 1 86 ? 36.384 6.289 -10.377 1.00 44.56 86 ILE A N 1
ATOM 675 C CA . ILE A 1 86 ? 36.850 5.791 -11.680 1.00 44.56 86 ILE A CA 1
ATOM 676 C C . ILE A 1 86 ? 35.614 5.613 -12.556 1.00 44.56 86 ILE A C 1
ATOM 678 O O . ILE A 1 86 ? 34.826 4.684 -12.395 1.00 44.56 86 ILE A O 1
ATOM 682 N N . SER A 1 87 ? 35.458 6.573 -13.463 1.00 54.66 87 SER A N 1
ATOM 683 C CA . SER A 1 87 ? 34.543 6.537 -14.593 1.00 54.66 87 SER A CA 1
ATOM 684 C C . SER A 1 87 ? 35.026 5.483 -15.587 1.00 54.66 87 SER A C 1
ATOM 686 O O . SER A 1 87 ? 36.154 5.540 -16.077 1.00 54.66 87 SER A O 1
ATOM 688 N N . SER A 1 88 ? 34.180 4.502 -15.878 1.00 50.62 88 SER A N 1
ATOM 689 C CA . SER A 1 88 ? 34.381 3.556 -16.973 1.00 50.62 88 SER A CA 1
ATOM 690 C C . SER A 1 88 ? 33.059 3.427 -17.713 1.00 50.62 88 SER A C 1
ATOM 692 O O . SER A 1 88 ? 32.127 2.777 -17.242 1.00 50.62 88 SER A O 1
ATOM 694 N N . ASN A 1 89 ? 32.971 4.107 -18.855 1.00 59.91 89 ASN A N 1
ATOM 695 C CA . ASN A 1 89 ? 31.885 3.942 -19.813 1.00 59.91 89 ASN A CA 1
ATOM 696 C C . ASN A 1 89 ? 31.859 2.488 -20.311 1.00 59.91 89 ASN A C 1
ATOM 698 O O . ASN A 1 89 ? 32.899 1.996 -20.758 1.00 59.91 89 ASN A O 1
ATOM 702 N N . PRO A 1 90 ? 30.708 1.797 -20.287 1.00 66.69 90 PRO A N 1
ATOM 703 C CA . PRO A 1 90 ? 30.583 0.521 -20.967 1.00 66.69 90 PRO A CA 1
ATOM 704 C C . PRO A 1 90 ? 30.530 0.723 -22.495 1.00 66.69 90 PRO A C 1
ATOM 706 O O . PRO A 1 90 ? 29.927 1.692 -22.969 1.00 66.69 90 PRO A O 1
ATOM 709 N N . PRO A 1 91 ? 31.145 -0.181 -23.278 1.00 62.44 91 PRO A N 1
ATOM 710 C CA . PRO A 1 91 ? 31.104 -0.135 -24.732 1.00 62.44 91 PRO A CA 1
ATOM 711 C C . PRO A 1 91 ? 29.693 -0.428 -25.257 1.00 62.44 91 PRO A C 1
ATOM 713 O O . PRO A 1 91 ? 29.005 -1.340 -24.796 1.00 62.44 91 PRO A O 1
ATOM 716 N N . LEU A 1 92 ? 29.289 0.365 -26.250 1.00 50.19 92 LEU A N 1
ATOM 717 C CA . LEU A 1 92 ? 28.076 0.191 -27.042 1.00 50.19 92 LEU A CA 1
ATOM 718 C C . LEU A 1 92 ? 28.140 -1.154 -27.779 1.00 50.19 92 LEU A C 1
ATOM 720 O O . LEU A 1 92 ? 28.998 -1.350 -28.639 1.00 50.19 92 LEU A O 1
ATOM 724 N N . LEU A 1 93 ? 27.240 -2.077 -27.438 1.00 63.97 93 LEU A N 1
ATOM 725 C CA . LEU A 1 93 ? 27.059 -3.321 -28.182 1.00 63.97 93 LEU A CA 1
ATOM 726 C C . LEU A 1 93 ? 26.094 -3.110 -29.363 1.00 63.97 93 LEU A C 1
ATOM 728 O O . LEU A 1 93 ? 25.146 -2.328 -29.245 1.00 63.97 93 LEU A O 1
ATOM 732 N N . PRO A 1 94 ? 26.320 -3.798 -30.496 1.00 61.47 94 PRO A N 1
ATOM 733 C CA . PRO A 1 94 ? 25.503 -3.666 -31.695 1.00 61.47 94 PRO A CA 1
ATOM 734 C C . PRO A 1 94 ? 24.104 -4.265 -31.505 1.00 61.47 94 PRO A C 1
ATOM 736 O O . PRO A 1 94 ? 23.928 -5.338 -30.928 1.00 61.47 94 PRO A O 1
ATOM 739 N N . PHE A 1 95 ? 23.116 -3.540 -32.029 1.00 50.56 95 PHE A N 1
ATOM 740 C CA . PHE A 1 95 ? 21.704 -3.902 -32.083 1.00 50.56 95 PHE A CA 1
ATOM 741 C C . PHE A 1 95 ? 21.508 -5.278 -32.735 1.00 50.56 95 PHE A C 1
ATOM 743 O O . PHE A 1 95 ? 21.842 -5.476 -33.903 1.00 50.56 95 PHE A O 1
ATOM 750 N N . ALA A 1 96 ? 20.946 -6.221 -31.979 1.00 55.41 96 ALA A N 1
ATOM 751 C CA . ALA A 1 96 ? 20.471 -7.486 -32.520 1.00 55.41 96 ALA A CA 1
ATOM 752 C C . ALA A 1 96 ? 19.184 -7.264 -33.345 1.00 55.41 96 ALA A C 1
ATOM 754 O O . ALA A 1 96 ? 18.378 -6.394 -32.996 1.00 55.41 96 ALA A O 1
ATOM 755 N N . PRO A 1 97 ? 18.972 -8.035 -34.425 1.00 56.16 97 PRO A N 1
ATOM 756 C CA . PRO A 1 97 ? 17.798 -7.906 -35.271 1.00 56.16 97 PRO A CA 1
ATOM 757 C C . PRO A 1 97 ? 16.516 -8.286 -34.523 1.00 56.16 97 PRO A C 1
ATOM 759 O O . PRO A 1 97 ? 16.425 -9.300 -33.831 1.00 56.16 97 PRO A O 1
ATOM 762 N N . PHE A 1 98 ? 15.536 -7.411 -34.708 1.00 56.78 98 PHE A N 1
ATOM 763 C CA . PHE A 1 98 ? 14.142 -7.481 -34.302 1.00 56.78 98 PHE A CA 1
ATOM 764 C C . PHE A 1 98 ? 13.527 -8.846 -34.657 1.00 56.78 98 PHE A C 1
ATOM 766 O O . PHE A 1 98 ? 13.343 -9.171 -35.828 1.00 56.78 98 PHE A O 1
ATOM 773 N N . PHE A 1 99 ? 13.252 -9.665 -33.639 1.00 56.22 99 PHE A N 1
ATOM 774 C CA . PHE A 1 99 ? 12.611 -10.967 -33.808 1.00 56.22 99 PHE A CA 1
ATOM 775 C C . PHE A 1 99 ? 11.096 -10.762 -33.881 1.00 56.22 99 PHE A C 1
ATOM 777 O O . PHE A 1 99 ? 10.446 -10.447 -32.882 1.00 56.22 99 PHE A O 1
ATOM 784 N N . GLU A 1 100 ? 10.551 -10.905 -35.084 1.00 60.66 100 GLU A N 1
ATOM 785 C CA . GLU A 1 100 ? 9.126 -10.798 -35.378 1.00 60.66 100 GLU A CA 1
ATOM 786 C C . GLU A 1 100 ? 8.358 -11.920 -34.659 1.00 60.66 100 GLU A C 1
ATOM 788 O O . GLU A 1 100 ? 8.464 -13.102 -34.996 1.00 60.66 100 GLU A O 1
ATOM 793 N N . GLN A 1 101 ? 7.624 -11.558 -33.603 1.00 52.25 101 GLN A N 1
ATOM 794 C CA . GLN A 1 101 ? 6.812 -12.493 -32.828 1.00 52.25 101 GLN A CA 1
ATOM 795 C C . GLN A 1 101 ? 5.588 -12.909 -33.640 1.00 52.25 101 GLN A C 1
ATOM 797 O O . GLN A 1 101 ? 4.601 -12.182 -33.738 1.00 52.25 101 GLN A O 1
ATOM 802 N N . GLN A 1 102 ? 5.649 -14.115 -34.197 1.00 56.47 102 GLN A N 1
ATOM 803 C CA . GLN A 1 102 ? 4.483 -14.776 -34.764 1.00 56.47 102 GLN A CA 1
ATOM 804 C C . GLN A 1 102 ? 3.475 -15.061 -33.644 1.00 56.47 102 GLN A C 1
ATOM 806 O O . GLN A 1 102 ? 3.780 -15.732 -32.655 1.00 56.47 102 GLN A O 1
ATOM 811 N N . ALA A 1 103 ? 2.269 -14.516 -33.800 1.00 48.91 103 ALA A N 1
ATOM 812 C CA . ALA A 1 103 ? 1.153 -14.720 -32.893 1.00 48.91 103 ALA A CA 1
ATOM 813 C C . ALA A 1 103 ? 0.745 -16.200 -32.893 1.00 48.91 103 ALA A C 1
ATOM 815 O O . ALA A 1 103 ? 0.154 -16.703 -33.848 1.00 48.91 103 ALA A O 1
ATOM 816 N N . VAL A 1 104 ? 1.063 -16.901 -31.808 1.00 63.31 104 VAL A N 1
ATOM 817 C CA . VAL A 1 104 ? 0.588 -18.267 -31.577 1.00 63.31 104 VAL A CA 1
ATOM 818 C C . VAL A 1 104 ? -0.889 -18.201 -31.166 1.00 63.31 104 VAL A C 1
ATOM 820 O O . VAL A 1 104 ? -1.209 -17.501 -30.199 1.00 63.31 104 VAL A O 1
ATOM 823 N N . PRO A 1 105 ? -1.807 -18.903 -31.854 1.00 60.41 105 PRO A N 1
ATOM 824 C CA . PRO A 1 105 ? -3.210 -18.944 -31.467 1.00 60.41 105 PRO A CA 1
ATOM 825 C C . PRO A 1 105 ? -3.345 -19.661 -30.121 1.00 60.41 105 PRO A C 1
ATOM 827 O O . PRO A 1 105 ? -3.126 -20.866 -29.998 1.00 60.41 105 PRO A O 1
ATOM 830 N N . VAL A 1 106 ? -3.690 -18.900 -29.084 1.00 61.75 106 VAL A N 1
ATOM 831 C CA . VAL A 1 106 ? -3.941 -19.440 -27.747 1.00 61.75 106 VAL A CA 1
ATOM 832 C C . VAL A 1 106 ? -5.247 -20.231 -27.798 1.00 61.75 106 VAL A C 1
ATOM 834 O O . VAL A 1 106 ? -6.326 -19.669 -27.983 1.00 61.75 106 VAL A O 1
ATOM 837 N N . ASN A 1 107 ? -5.141 -21.554 -27.666 1.00 62.41 107 ASN A N 1
ATOM 838 C CA . ASN A 1 107 ? -6.273 -22.477 -27.690 1.00 62.41 107 ASN A CA 1
ATOM 839 C C . ASN A 1 107 ? -7.319 -22.108 -26.622 1.00 62.41 107 ASN A C 1
ATOM 841 O O . ASN A 1 107 ? -7.111 -22.274 -25.420 1.00 62.41 107 ASN A O 1
ATOM 845 N N . ASN A 1 108 ? -8.479 -21.650 -27.096 1.00 63.31 108 ASN A N 1
ATOM 846 C CA . ASN A 1 108 ? -9.599 -21.084 -26.331 1.00 63.31 108 ASN A CA 1
ATOM 847 C C . ASN A 1 108 ? -10.250 -22.079 -25.335 1.00 63.31 108 ASN A C 1
ATOM 849 O O . ASN A 1 108 ? -10.979 -21.694 -24.423 1.00 63.31 108 ASN A O 1
ATOM 853 N N . VAL A 1 109 ? -9.954 -23.376 -25.463 1.00 67.88 109 VAL A N 1
ATOM 854 C CA . VAL A 1 109 ? -10.558 -24.448 -24.652 1.00 67.88 109 VAL A CA 1
ATOM 855 C C . VAL A 1 109 ? -10.079 -24.422 -23.193 1.00 67.88 109 VAL A C 1
ATOM 857 O O . VAL A 1 109 ? -10.857 -24.708 -22.286 1.00 67.88 109 VAL A O 1
ATOM 860 N N . VAL A 1 110 ? -8.831 -24.014 -22.936 1.00 66.94 110 VAL A N 1
ATOM 861 C CA . VAL A 1 110 ? -8.275 -23.965 -21.566 1.00 66.94 110 VAL A CA 1
ATOM 862 C C . VAL A 1 110 ? -8.817 -22.767 -20.775 1.00 66.94 110 VAL A C 1
ATOM 864 O O . VAL A 1 110 ? -8.947 -22.828 -19.554 1.00 66.94 110 VAL A O 1
ATOM 867 N N . LEU A 1 111 ? -9.197 -21.682 -21.457 1.00 68.50 111 LEU A N 1
ATOM 868 C CA . LEU A 1 111 ? -9.739 -20.497 -20.790 1.00 68.50 111 LEU A CA 1
ATOM 869 C C . LEU A 1 111 ? -11.165 -20.741 -20.266 1.00 68.50 111 LEU A C 1
ATOM 871 O O . LEU A 1 111 ? -11.522 -20.273 -19.185 1.00 68.50 111 LEU A O 1
ATOM 875 N N . GLN A 1 112 ? -11.970 -21.513 -21.003 1.00 73.44 112 GLN A N 1
ATOM 876 C CA . GLN A 1 112 ? -13.356 -21.811 -20.630 1.00 73.44 112 GLN A CA 1
ATOM 877 C C . GLN A 1 112 ? -13.467 -22.700 -19.384 1.00 73.44 112 GLN A C 1
ATOM 879 O O . GLN A 1 112 ? -14.328 -22.458 -18.536 1.00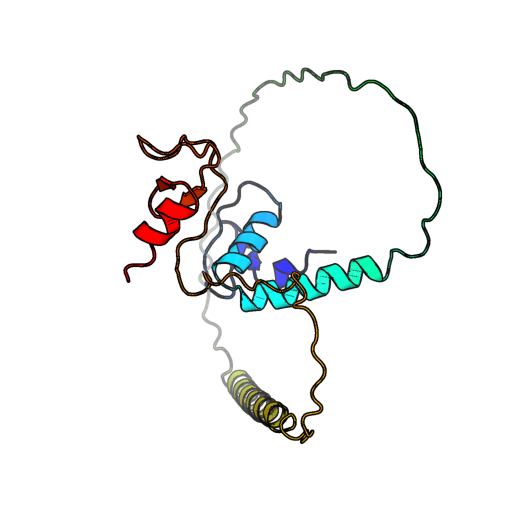 73.44 112 GLN A O 1
ATOM 884 N N . SER A 1 113 ? -12.574 -23.679 -19.210 1.00 73.75 113 SER A N 1
ATOM 885 C CA . SER A 1 113 ? -12.562 -24.516 -18.001 1.00 73.75 113 SER A CA 1
ATOM 886 C C . SER A 1 113 ? -12.147 -23.727 -16.751 1.00 73.75 113 SER A C 1
ATOM 888 O O . SER A 1 113 ? -12.722 -23.921 -15.679 1.00 73.75 113 SER A O 1
ATOM 890 N N . TYR A 1 114 ? -11.226 -22.767 -16.887 1.00 77.44 114 TYR A N 1
ATOM 891 C CA . TYR A 1 114 ? -10.786 -21.920 -15.774 1.00 77.44 114 TYR A CA 1
ATOM 892 C C . TYR A 1 114 ? -11.885 -20.959 -15.282 1.00 77.44 114 TYR A C 1
ATOM 894 O O . TYR A 1 114 ? -12.048 -20.760 -14.076 1.00 77.44 114 TYR A O 1
ATOM 902 N N . ILE A 1 115 ? -12.707 -20.418 -16.190 1.00 76.06 115 ILE A N 1
ATOM 903 C CA . ILE A 1 115 ? -13.826 -19.525 -15.834 1.00 76.06 115 ILE A CA 1
ATOM 904 C C . ILE A 1 115 ? -14.893 -20.255 -15.002 1.00 76.06 115 ILE A C 1
ATOM 906 O O . ILE A 1 115 ? -15.465 -19.662 -14.083 1.00 76.06 115 ILE A O 1
ATOM 910 N N . GLN A 1 116 ? -15.149 -21.538 -15.273 1.00 77.88 116 GLN A N 1
ATOM 911 C CA . GLN A 1 116 ? -16.126 -22.316 -14.502 1.00 77.88 116 GLN A CA 1
ATOM 912 C C . GLN A 1 116 ? -15.654 -22.586 -13.065 1.00 77.88 116 GLN A C 1
ATOM 914 O O . GLN A 1 116 ? -16.448 -22.483 -12.130 1.00 77.88 116 GLN A O 1
ATOM 919 N N . LEU A 1 117 ? -14.356 -22.827 -12.851 1.00 73.19 117 LEU A N 1
ATOM 920 C CA . LEU A 1 117 ? -13.796 -23.034 -11.509 1.00 73.19 117 LEU A CA 1
ATOM 921 C C . LEU A 1 117 ? -13.879 -21.778 -10.625 1.00 73.19 117 LEU A C 1
ATOM 923 O O . LEU A 1 117 ? -14.176 -21.885 -9.434 1.00 73.19 117 LEU A O 1
ATOM 927 N N . ILE A 1 118 ? -13.701 -20.583 -11.200 1.00 77.62 118 ILE A N 1
ATOM 928 C CA . ILE A 1 118 ? -13.827 -19.314 -10.458 1.00 77.62 118 ILE A CA 1
ATOM 929 C C . ILE A 1 118 ? -15.264 -19.106 -9.950 1.00 77.62 118 ILE A C 1
ATOM 931 O O . ILE A 1 118 ? -15.463 -18.621 -8.833 1.00 77.62 118 ILE A O 1
ATOM 935 N N . LYS A 1 119 ? -16.279 -19.496 -10.734 1.00 75.69 119 LYS A N 1
ATOM 936 C CA . LYS A 1 119 ? -17.690 -19.371 -10.330 1.00 75.69 119 LYS A CA 1
ATOM 937 C C . LYS A 1 119 ? -18.029 -20.267 -9.135 1.00 75.69 119 LYS A C 1
ATOM 939 O O . LYS A 1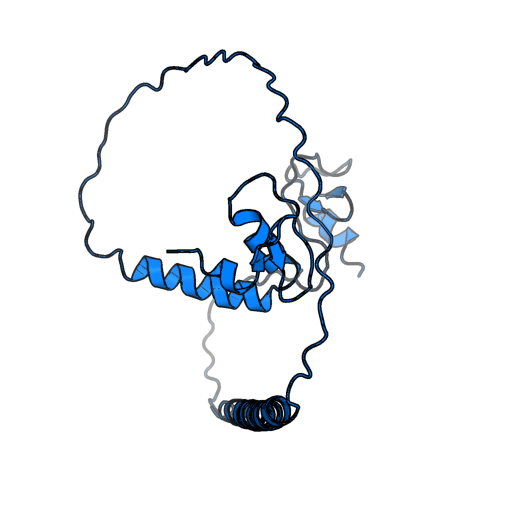 119 ? -18.703 -19.805 -8.217 1.00 75.69 119 LYS A O 1
ATOM 944 N N . VAL A 1 120 ? -17.512 -21.498 -9.104 1.00 79.38 120 VAL A N 1
ATOM 945 C CA . VAL A 1 120 ? -17.715 -22.432 -7.980 1.00 79.38 120 VAL A CA 1
ATOM 946 C C . VAL A 1 120 ? -17.050 -21.910 -6.702 1.00 79.38 120 VAL A C 1
ATOM 948 O O . VAL A 1 120 ? -17.672 -21.903 -5.642 1.00 79.38 120 VAL A O 1
ATOM 951 N N . PHE A 1 121 ? -15.828 -21.376 -6.801 1.00 71.69 121 PHE A N 1
ATOM 952 C CA . PHE A 1 121 ? -15.113 -20.825 -5.644 1.00 71.69 121 PHE A CA 1
ATOM 953 C C . PHE A 1 121 ? -15.805 -19.605 -5.019 1.00 71.69 121 PHE A C 1
ATOM 955 O O . PHE A 1 121 ? -15.855 -19.481 -3.794 1.00 71.69 121 PHE A O 1
ATOM 962 N N . ASN A 1 122 ? -16.368 -18.710 -5.837 1.00 63.22 122 ASN A N 1
ATOM 963 C CA . ASN A 1 122 ? -17.084 -17.540 -5.326 1.00 63.22 122 ASN A CA 1
ATOM 964 C C . ASN A 1 122 ? -18.416 -17.910 -4.649 1.00 63.22 122 ASN A C 1
ATOM 966 O O . ASN A 1 122 ? -18.778 -17.276 -3.659 1.00 63.22 122 ASN A O 1
ATOM 970 N N . ALA A 1 123 ? -19.109 -18.954 -5.118 1.00 64.81 123 ALA A N 1
ATOM 971 C CA . ALA A 1 123 ? -20.349 -19.427 -4.500 1.00 64.81 123 ALA A CA 1
ATOM 972 C C . ALA A 1 123 ? -20.114 -20.035 -3.103 1.00 64.81 123 ALA A C 1
ATOM 974 O O . ALA A 1 123 ? -20.862 -19.748 -2.169 1.00 64.81 123 ALA A O 1
ATOM 975 N N . SER A 1 124 ? -19.031 -20.798 -2.911 1.00 63.72 124 SER A N 1
ATOM 976 C CA . SER A 1 124 ? -18.697 -21.378 -1.600 1.00 63.72 124 SER A CA 1
ATOM 977 C C . SER A 1 124 ? -18.339 -20.327 -0.544 1.00 63.72 124 SER A C 1
ATOM 979 O O . SER A 1 124 ? -18.550 -20.553 0.645 1.00 63.72 124 SER A O 1
ATOM 981 N N . ARG A 1 125 ? -17.846 -19.151 -0.954 1.00 60.34 125 ARG A N 1
ATOM 982 C CA . ARG A 1 125 ? -17.466 -18.074 -0.028 1.00 60.34 125 ARG A CA 1
ATOM 983 C C . ARG A 1 125 ? -18.664 -17.379 0.628 1.00 60.34 125 ARG A C 1
ATOM 985 O O . ARG A 1 125 ? -18.501 -16.805 1.700 1.00 60.34 125 ARG A O 1
ATOM 992 N N . GLN A 1 126 ? -19.851 -17.434 0.019 1.00 60.81 126 GLN A N 1
ATOM 993 C CA . GLN A 1 126 ? -21.058 -16.821 0.588 1.00 60.81 126 GLN A CA 1
ATOM 994 C C . GLN A 1 126 ? -21.705 -17.670 1.692 1.00 60.81 126 GLN A C 1
ATOM 996 O O . GLN A 1 126 ? -22.355 -17.121 2.577 1.00 60.81 126 GLN A O 1
ATOM 1001 N N . PHE A 1 127 ? -21.468 -18.985 1.715 1.00 55.47 127 PHE A N 1
ATOM 1002 C CA . PHE A 1 127 ? -22.038 -19.867 2.740 1.00 55.47 127 PHE A CA 1
ATOM 1003 C C . PHE A 1 127 ? -21.389 -19.711 4.123 1.00 55.47 127 PHE A C 1
ATOM 1005 O O . PHE A 1 127 ? -22.045 -19.932 5.137 1.00 55.47 127 PHE A O 1
ATOM 1012 N N . SER A 1 128 ? -20.133 -19.265 4.200 1.00 55.47 128 SER A N 1
ATOM 1013 C CA . SER A 1 128 ? -19.433 -19.085 5.482 1.00 55.47 128 SER A CA 1
ATOM 1014 C C . SER A 1 128 ? -19.860 -17.834 6.262 1.00 55.47 128 SER A C 1
ATOM 1016 O O . SER A 1 128 ? -19.445 -17.669 7.405 1.00 55.47 128 SER A O 1
ATOM 1018 N N . ALA A 1 129 ? -20.667 -16.945 5.671 1.00 50.97 129 ALA A N 1
ATOM 1019 C CA . ALA A 1 129 ? -21.070 -15.684 6.299 1.00 50.97 129 ALA A CA 1
ATOM 1020 C C . ALA A 1 129 ? -22.374 -15.773 7.117 1.00 50.97 129 ALA A C 1
ATOM 1022 O O . ALA A 1 129 ? -22.704 -14.823 7.820 1.00 50.97 129 ALA A O 1
ATOM 1023 N N . ILE A 1 130 ? -23.115 -16.887 7.050 1.00 55.88 130 ILE A N 1
ATOM 1024 C CA . ILE A 1 130 ? -24.477 -16.972 7.615 1.00 55.88 130 ILE A CA 1
ATOM 1025 C C . ILE A 1 130 ? -24.516 -17.618 9.019 1.00 55.88 130 ILE A C 1
ATOM 1027 O O . ILE A 1 130 ? -25.509 -17.485 9.722 1.00 55.88 130 ILE A O 1
ATOM 1031 N N . GLN A 1 131 ? -23.439 -18.248 9.505 1.00 56.72 131 GLN A N 1
ATOM 1032 C CA . GLN A 1 131 ? -23.482 -19.035 10.756 1.00 56.72 131 GLN A CA 1
ATOM 1033 C C . GLN A 1 131 ? -23.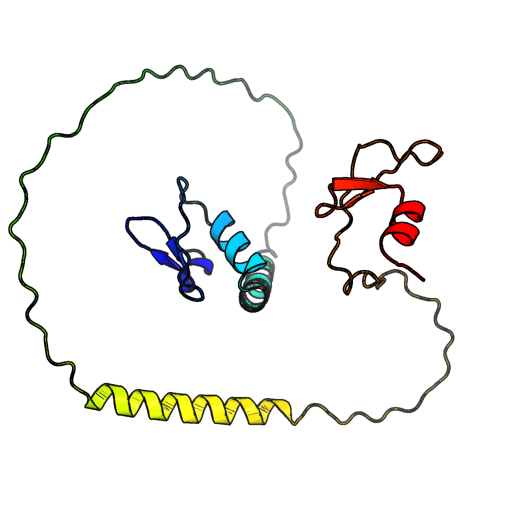075 -18.313 12.063 1.00 56.72 131 GLN A C 1
ATOM 1035 O O . GLN A 1 131 ? -22.881 -18.988 13.065 1.00 56.72 131 GLN A O 1
ATOM 1040 N N . ASN A 1 132 ? -22.978 -16.977 12.113 1.00 55.09 132 ASN A N 1
ATOM 1041 C CA . ASN A 1 132 ? -22.471 -16.265 13.310 1.00 55.09 132 ASN A CA 1
ATOM 1042 C C . ASN A 1 132 ? -23.464 -15.329 14.030 1.00 55.09 132 ASN A C 1
ATOM 1044 O O . ASN A 1 132 ? -23.027 -14.446 14.759 1.00 55.09 132 ASN A O 1
ATOM 1048 N N . ASN A 1 133 ? -24.779 -15.513 13.888 1.00 53.84 133 ASN A N 1
ATOM 1049 C CA . ASN A 1 133 ? -25.768 -14.716 14.631 1.00 53.84 133 ASN A CA 1
ATOM 1050 C C . ASN A 1 133 ? -26.753 -15.602 15.401 1.00 53.84 133 ASN A C 1
ATOM 1052 O O . ASN A 1 133 ? -27.875 -15.799 14.945 1.00 53.84 133 ASN A O 1
ATOM 1056 N N . GLN A 1 134 ? -26.339 -16.115 16.563 1.00 52.59 134 GLN A N 1
ATOM 1057 C CA . GLN A 1 134 ? -27.255 -16.421 17.671 1.00 52.59 134 GLN A CA 1
ATOM 1058 C C . GLN A 1 134 ? -26.471 -16.697 18.960 1.00 52.59 134 GLN A C 1
ATOM 1060 O O . GLN A 1 134 ? -25.986 -17.800 19.193 1.00 52.59 134 GLN A O 1
ATOM 1065 N N . THR A 1 135 ? -26.360 -15.672 19.801 1.00 48.09 135 THR A N 1
ATOM 1066 C CA . THR A 1 135 ? -26.154 -15.819 21.245 1.00 48.09 135 THR A CA 1
ATOM 1067 C C . THR A 1 135 ? -27.031 -14.778 21.921 1.00 48.09 135 THR A C 1
ATOM 1069 O O . THR A 1 135 ? -26.669 -13.604 21.987 1.00 48.09 135 THR A O 1
ATOM 1072 N N . ASP A 1 136 ? -28.202 -15.229 22.357 1.00 55.44 136 ASP A N 1
ATOM 1073 C CA . ASP A 1 136 ? -29.051 -14.547 23.323 1.00 55.44 136 ASP A CA 1
ATOM 1074 C C . ASP A 1 136 ? -28.383 -14.645 24.703 1.00 55.44 136 ASP A C 1
ATOM 1076 O O . ASP A 1 136 ? -28.072 -15.746 25.158 1.00 55.44 136 ASP A O 1
ATOM 1080 N N . HIS A 1 137 ? -28.137 -13.512 25.363 1.00 51.25 137 HIS A N 1
ATOM 1081 C CA . HIS A 1 137 ? -27.819 -13.476 26.791 1.00 51.25 137 HIS A CA 1
ATOM 1082 C C . HIS A 1 137 ? -28.373 -12.199 27.441 1.00 51.25 137 HIS A C 1
ATOM 1084 O O . HIS A 1 137 ? -28.152 -11.089 26.953 1.00 51.25 137 HIS A O 1
ATOM 1090 N N . GLU A 1 138 ? -29.117 -12.420 28.527 1.00 62.97 138 GLU A N 1
ATOM 1091 C CA . GLU A 1 138 ? -29.724 -11.460 29.460 1.00 62.97 138 GLU A CA 1
ATOM 1092 C C . GLU A 1 138 ? -28.718 -10.495 30.123 1.00 62.97 138 GLU A C 1
ATOM 1094 O O . GLU A 1 138 ? -27.537 -10.830 30.245 1.00 62.97 138 GLU A O 1
ATOM 1099 N N . PRO A 1 139 ? -29.178 -9.322 30.607 1.00 56.16 139 PRO A N 1
ATOM 1100 C CA . PRO A 1 139 ? -28.339 -8.356 31.302 1.00 56.16 139 PRO A CA 1
ATOM 1101 C C . PRO A 1 139 ? -28.348 -8.580 32.826 1.00 56.16 139 PRO A C 1
ATOM 1103 O O . PRO A 1 139 ? -29.372 -8.389 33.476 1.00 56.16 139 PRO A O 1
ATOM 1106 N N . GLU A 1 140 ? -27.187 -8.889 33.408 1.00 59.03 140 GLU A N 1
ATOM 1107 C CA . GLU A 1 140 ? -26.922 -8.627 34.828 1.00 59.03 140 GLU A CA 1
ATOM 1108 C C . GLU A 1 140 ? -26.130 -7.315 34.961 1.00 59.03 140 GLU A C 1
ATOM 1110 O O . GLU A 1 140 ? -25.079 -7.123 34.342 1.00 59.03 140 GLU A O 1
ATOM 1115 N N . GLU A 1 141 ? -26.688 -6.388 35.741 1.00 65.06 141 GLU A N 1
ATOM 1116 C CA . GLU A 1 141 ? -26.083 -5.121 36.150 1.00 65.06 141 GLU A CA 1
ATOM 1117 C C . GLU A 1 141 ? -24.859 -5.374 37.039 1.00 65.06 141 GLU A C 1
ATOM 1119 O O . GLU A 1 141 ? -24.984 -5.720 38.212 1.00 65.06 141 GLU A O 1
ATOM 1124 N N . GLU A 1 142 ? -23.662 -5.129 36.507 1.00 59.00 142 GLU A N 1
ATOM 1125 C CA . GLU A 1 142 ? -22.453 -4.981 37.315 1.00 59.00 142 GLU A CA 1
ATOM 1126 C C . GLU A 1 142 ? -21.722 -3.694 36.898 1.00 59.00 142 GLU A C 1
ATOM 1128 O O . GLU A 1 142 ? -21.192 -3.572 35.788 1.00 59.00 142 GLU A O 1
ATOM 1133 N N . GLU A 1 143 ? -21.730 -2.695 37.788 1.00 59.28 143 GLU A N 1
ATOM 1134 C CA . GLU A 1 143 ? -21.035 -1.411 37.643 1.00 59.28 143 GLU A CA 1
ATOM 1135 C C . GLU A 1 143 ? -19.520 -1.620 37.487 1.00 59.28 143 GLU A C 1
ATOM 1137 O O . GLU A 1 143 ? -18.745 -1.675 38.446 1.00 59.28 143 GLU A O 1
ATOM 1142 N N . LYS A 1 144 ? -19.069 -1.704 36.235 1.00 54.88 144 LYS A N 1
ATOM 1143 C CA . LYS A 1 144 ? -17.656 -1.834 35.887 1.00 54.88 144 LYS A CA 1
ATOM 1144 C C . LYS A 1 144 ? -17.064 -0.466 35.555 1.00 54.88 144 LYS A C 1
ATOM 1146 O O . LYS A 1 144 ? -17.429 0.167 34.566 1.00 54.88 144 LYS A O 1
ATOM 1151 N N . LYS A 1 145 ? -16.104 -0.023 36.376 1.00 51.22 145 LYS A N 1
ATOM 1152 C CA . LYS A 1 145 ? -15.251 1.151 36.110 1.00 51.22 145 LYS A CA 1
ATOM 1153 C C . LYS A 1 145 ? -14.719 1.118 34.665 1.00 51.22 145 LYS A C 1
ATOM 1155 O O . LYS A 1 145 ? -14.223 0.069 34.247 1.00 51.22 145 LYS A O 1
ATOM 1160 N N . PRO A 1 146 ? -14.757 2.241 33.922 1.00 45.22 146 PRO A N 1
ATOM 1161 C CA . PRO A 1 146 ? -14.343 2.258 32.527 1.00 45.22 146 PRO A CA 1
ATOM 1162 C C . PRO A 1 146 ? -12.846 1.956 32.398 1.00 45.22 146 PRO A C 1
ATOM 1164 O O . PRO A 1 146 ? -11.991 2.678 32.916 1.00 45.22 146 PRO A O 1
ATOM 1167 N N . ASP A 1 147 ? -12.544 0.867 31.694 1.00 47.97 147 ASP A N 1
ATOM 1168 C CA . ASP A 1 147 ? -11.198 0.466 31.308 1.00 47.97 147 ASP A CA 1
ATOM 1169 C C . ASP A 1 147 ? -10.668 1.442 30.241 1.00 47.97 147 ASP A C 1
ATOM 1171 O O . ASP A 1 147 ? -11.176 1.528 29.123 1.00 47.97 147 ASP A O 1
ATOM 1175 N N . ILE A 1 148 ? -9.641 2.215 30.601 1.00 51.75 148 ILE A N 1
ATOM 1176 C CA . ILE A 1 148 ? -9.049 3.311 29.807 1.00 51.75 148 ILE A CA 1
ATOM 1177 C C . ILE A 1 148 ? -8.335 2.800 28.531 1.00 51.75 148 ILE A C 1
ATOM 1179 O O . ILE A 1 148 ? -7.853 3.580 27.711 1.00 51.75 148 ILE A O 1
ATOM 1183 N N . LYS A 1 149 ? -8.275 1.484 28.301 1.00 45.00 149 LYS A N 1
ATOM 1184 C CA . LYS A 1 149 ? -7.474 0.882 27.223 1.00 45.00 149 LYS A CA 1
ATOM 1185 C C . LYS A 1 149 ? -8.156 0.792 25.858 1.00 45.00 149 LYS A C 1
ATOM 1187 O O . LYS A 1 149 ? -7.529 0.313 24.917 1.00 45.00 149 LYS A O 1
ATOM 1192 N N . ASN A 1 150 ? -9.383 1.289 25.714 1.00 41.81 150 ASN A N 1
ATOM 1193 C CA . ASN A 1 150 ? -10.069 1.337 24.423 1.00 41.81 150 ASN A CA 1
ATOM 1194 C C . ASN A 1 150 ? -10.705 2.706 24.152 1.00 41.81 150 ASN A C 1
ATOM 1196 O O . ASN A 1 150 ? -11.885 2.819 23.835 1.00 41.81 150 ASN A O 1
ATOM 1200 N N . ILE A 1 151 ? -9.909 3.772 24.256 1.00 43.00 151 ILE A N 1
ATOM 1201 C CA . ILE A 1 151 ? -10.231 5.015 23.552 1.00 43.00 151 ILE A CA 1
ATOM 1202 C C . ILE A 1 151 ? -9.884 4.763 22.081 1.00 43.00 151 ILE A C 1
ATOM 1204 O O . ILE A 1 151 ? -8.828 5.166 21.595 1.00 43.00 151 ILE A O 1
ATOM 1208 N N . GLN A 1 152 ? -10.753 4.037 21.371 1.00 42.25 152 GLN A N 1
ATOM 1209 C CA . GLN A 1 152 ? -10.826 4.165 19.921 1.00 42.25 152 GLN A CA 1
ATOM 1210 C C . GLN A 1 152 ? -10.947 5.659 19.639 1.00 42.25 152 GLN A C 1
ATOM 1212 O O . GLN A 1 152 ? -11.855 6.330 20.137 1.00 42.25 152 GLN A O 1
ATOM 1217 N N . ASN A 1 153 ? -9.938 6.198 18.958 1.00 44.53 153 ASN A N 1
ATOM 1218 C CA . ASN A 1 153 ? -9.831 7.615 18.681 1.00 44.53 153 ASN A CA 1
ATOM 1219 C C . ASN A 1 153 ? -11.144 8.077 18.049 1.00 44.53 153 ASN A C 1
ATOM 1221 O O . ASN A 1 153 ? -11.453 7.748 16.909 1.00 44.53 153 ASN A O 1
ATOM 1225 N N . ARG A 1 154 ? -11.892 8.915 18.771 1.00 44.88 154 ARG A N 1
ATOM 1226 C CA . ARG A 1 154 ? -13.145 9.556 18.328 1.00 44.88 154 ARG A CA 1
ATOM 1227 C C . ARG A 1 154 ? -12.982 10.417 17.053 1.00 44.88 154 ARG A C 1
ATOM 1229 O O . ARG A 1 154 ? -13.916 11.084 16.631 1.00 44.88 154 ARG A O 1
ATOM 1236 N N . TYR A 1 155 ? -11.791 10.412 16.457 1.00 48.72 155 TYR A N 1
ATOM 1237 C CA . TYR A 1 155 ? -11.368 11.139 15.270 1.00 48.72 155 TYR A CA 1
ATOM 1238 C C . TYR A 1 155 ? -11.312 10.262 14.004 1.00 48.72 155 TYR A C 1
ATOM 1240 O O . TYR A 1 155 ? -10.958 10.779 12.952 1.00 48.72 155 TYR A O 1
ATOM 1248 N N . ASP A 1 156 ? -11.681 8.974 14.058 1.00 47.75 156 ASP A N 1
ATOM 1249 C CA . ASP A 1 156 ? -11.575 8.044 12.913 1.00 47.75 156 ASP A CA 1
ATOM 1250 C C . ASP A 1 156 ? -12.471 8.399 11.703 1.00 47.75 156 ASP A C 1
ATOM 1252 O O . ASP A 1 156 ? -12.262 7.887 10.604 1.00 47.75 156 ASP A O 1
ATOM 1256 N N . LEU A 1 157 ? -13.427 9.322 11.860 1.00 54.53 157 LEU A N 1
ATOM 1257 C CA . LEU A 1 157 ? -14.235 9.869 10.756 1.00 54.53 157 LEU A CA 1
ATOM 1258 C C . LEU A 1 157 ? -13.685 11.187 10.190 1.00 54.53 157 LEU A C 1
ATOM 1260 O O . LEU A 1 157 ? -14.126 11.652 9.139 1.00 54.53 157 LEU A O 1
ATOM 1264 N N . VAL A 1 158 ? -12.712 11.801 10.863 1.00 54.19 158 VAL A N 1
ATOM 1265 C CA . VAL A 1 158 ? -12.108 13.059 10.438 1.00 54.19 158 VAL A CA 1
ATOM 1266 C C . VAL A 1 158 ? -10.808 12.725 9.722 1.00 54.19 158 VAL A C 1
ATOM 1268 O O . VAL A 1 158 ? -9.878 12.170 10.293 1.00 54.19 158 VAL A O 1
ATOM 1271 N N . SER A 1 159 ? -10.709 13.088 8.445 1.00 57.75 159 SER A N 1
ATOM 1272 C CA . SER A 1 159 ? -9.540 12.789 7.603 1.00 57.75 159 SER A CA 1
ATOM 1273 C C . SER A 1 159 ? -8.249 13.554 7.980 1.00 57.75 159 SER A C 1
ATOM 1275 O O . SER A 1 159 ? -7.359 13.718 7.143 1.00 57.75 159 SER A O 1
ATOM 1277 N N . HIS A 1 160 ? -8.146 14.029 9.220 1.00 62.19 160 HIS A N 1
ATOM 1278 C CA . HIS A 1 160 ? -7.073 14.845 9.770 1.00 62.19 160 HIS A CA 1
ATOM 1279 C C . HIS A 1 160 ? -6.451 14.085 10.943 1.00 62.19 160 HIS A C 1
ATOM 1281 O O . HIS A 1 160 ? -7.085 13.900 11.977 1.00 62.19 160 HIS A O 1
ATOM 1287 N N . TRP A 1 161 ? -5.218 13.616 10.765 1.00 66.38 161 TRP A N 1
ATOM 1288 C CA . TRP A 1 161 ? -4.497 12.891 11.807 1.00 66.38 161 TRP A CA 1
ATOM 1289 C C . TRP A 1 161 ? -3.607 13.859 12.598 1.00 66.38 161 TRP A C 1
ATOM 1291 O O . TRP A 1 161 ? -2.823 14.578 11.969 1.00 66.38 161 TRP A O 1
ATOM 1301 N N . PRO A 1 162 ? -3.719 13.895 13.938 1.00 67.75 162 PRO A N 1
ATOM 1302 C CA . PRO A 1 162 ? -2.856 14.713 14.775 1.00 67.75 162 PRO A CA 1
ATOM 1303 C C . PRO A 1 162 ? -1.444 14.121 14.805 1.00 67.75 162 PRO A C 1
ATOM 1305 O O . PRO A 1 162 ? -1.259 12.954 15.154 1.00 67.75 162 PRO A O 1
ATOM 1308 N N . GLU A 1 163 ? -0.440 14.925 14.469 1.00 77.00 163 GLU A N 1
ATOM 1309 C CA . GLU A 1 163 ? 0.969 14.569 14.631 1.00 77.00 163 GLU A CA 1
ATOM 1310 C C . GLU A 1 163 ? 1.605 15.485 15.683 1.00 77.00 163 GLU A C 1
ATOM 1312 O O . GLU A 1 163 ? 1.238 16.656 15.816 1.00 77.00 163 GLU A O 1
ATOM 1317 N N . ARG A 1 164 ? 2.522 14.949 16.502 1.00 72.19 164 ARG A N 1
ATOM 1318 C CA . ARG A 1 164 ? 3.223 15.778 17.492 1.00 72.19 164 ARG A CA 1
ATOM 1319 C C . ARG A 1 164 ? 4.062 16.803 16.745 1.00 72.19 164 ARG A C 1
ATOM 1321 O O . ARG A 1 164 ? 4.944 16.428 15.977 1.00 72.19 164 ARG A O 1
ATOM 1328 N N . SER A 1 165 ? 3.807 18.078 17.010 1.00 73.00 165 SER A N 1
ATOM 1329 C CA . SER A 1 165 ? 4.568 19.175 16.433 1.00 73.00 165 SER A CA 1
ATOM 1330 C C . SER A 1 165 ? 5.329 19.902 17.521 1.00 73.00 165 SER A C 1
ATOM 1332 O O . SER A 1 165 ? 4.819 20.126 18.614 1.00 73.00 165 SER A O 1
ATOM 1334 N N . HIS A 1 166 ? 6.550 20.305 17.196 1.00 72.62 166 HIS A N 1
ATOM 1335 C CA . HIS A 1 166 ? 7.325 21.228 18.020 1.00 72.62 166 HIS A CA 1
ATOM 1336 C C . HIS A 1 166 ? 7.013 22.695 17.685 1.00 72.62 166 HIS A C 1
ATOM 1338 O O . HIS A 1 166 ? 7.664 23.597 18.204 1.00 72.62 166 HIS A O 1
ATOM 1344 N N . GLN A 1 167 ? 6.055 22.956 16.790 1.00 70.56 167 GLN A N 1
ATOM 1345 C CA . GLN A 1 167 ? 5.618 24.318 16.505 1.00 70.56 167 GLN A CA 1
ATOM 1346 C C . GLN A 1 167 ? 4.856 24.882 17.702 1.00 70.56 167 GLN A C 1
ATOM 1348 O O . GLN A 1 167 ? 3.989 24.215 18.272 1.00 70.56 167 GLN A O 1
ATOM 1353 N N . ALA A 1 168 ? 5.185 26.125 18.054 1.00 67.44 168 ALA A N 1
ATOM 1354 C CA . ALA A 1 168 ? 4.466 26.875 19.068 1.00 67.44 168 ALA A CA 1
ATOM 1355 C C . ALA A 1 168 ? 2.978 26.952 18.696 1.00 67.44 168 ALA A C 1
ATOM 1357 O O . ALA A 1 168 ? 2.623 27.134 17.528 1.00 67.44 168 ALA A O 1
ATOM 1358 N N . CYS A 1 169 ? 2.115 26.789 19.697 1.00 73.81 169 CYS A N 1
ATOM 1359 C CA . CYS A 1 169 ? 0.677 26.949 19.534 1.00 73.81 169 CYS A CA 1
ATOM 1360 C C . CYS A 1 169 ? 0.333 28.370 19.037 1.00 73.81 169 CYS A C 1
ATOM 1362 O O . CYS A 1 169 ? 1.142 29.293 19.141 1.00 73.81 169 CYS A O 1
ATOM 1364 N N . CYS A 1 170 ? -0.881 28.551 18.507 1.00 73.44 170 CYS A N 1
ATOM 1365 C CA . CYS A 1 170 ? -1.410 29.849 18.093 1.00 73.44 170 CYS A CA 1
ATOM 1366 C C . CYS A 1 170 ? -1.179 30.963 19.136 1.00 73.44 170 CYS A C 1
ATOM 1368 O O . CYS A 1 170 ? -1.154 30.730 20.350 1.00 73.44 170 CYS A O 1
ATOM 1370 N N . VAL A 1 171 ? -1.027 32.192 18.631 1.00 70.69 171 VAL A N 1
ATOM 1371 C CA . VAL A 1 171 ? -0.753 33.397 19.425 1.00 70.69 171 VAL A CA 1
ATOM 1372 C C . VAL A 1 171 ? -1.827 33.561 20.508 1.00 70.69 171 VAL A C 1
ATOM 1374 O O . VAL A 1 171 ? -2.990 33.793 20.194 1.00 70.69 171 VAL A O 1
ATOM 1377 N N . GLY A 1 172 ? -1.435 33.426 21.780 1.00 76.94 172 GLY A N 1
ATOM 1378 C CA . GLY A 1 172 ? -2.313 33.611 22.945 1.00 76.94 172 GLY A CA 1
ATOM 1379 C C . GLY A 1 172 ? -2.630 32.347 23.753 1.00 76.94 172 GLY A C 1
ATOM 1380 O O . GLY A 1 172 ? -3.208 32.456 24.834 1.00 76.94 172 GLY A O 1
ATOM 1381 N N . CYS A 1 173 ? -2.228 31.157 23.298 1.00 81.50 173 CYS A N 1
ATOM 1382 C CA . CYS A 1 173 ? -2.359 29.938 24.099 1.00 81.50 173 CYS A CA 1
ATOM 1383 C C . CYS A 1 173 ? -1.197 29.772 25.088 1.00 81.50 173 CYS A C 1
ATOM 1385 O O . CYS A 1 173 ? -0.039 29.951 24.727 1.00 81.50 173 CYS A O 1
ATOM 1387 N N . LYS A 1 174 ? -1.505 29.355 26.325 1.00 81.50 174 LYS A N 1
ATOM 1388 C CA . LYS A 1 174 ? -0.507 29.009 27.360 1.00 81.50 174 LYS A CA 1
ATOM 1389 C C . LYS A 1 174 ? -0.015 27.553 27.282 1.00 81.50 174 LYS A C 1
ATOM 1391 O O . LYS A 1 174 ? 0.718 27.114 28.159 1.00 81.50 174 LYS A O 1
ATOM 1396 N N . ASN A 1 175 ? -0.472 26.792 26.287 1.00 77.19 175 ASN A N 1
ATOM 1397 C CA . ASN A 1 175 ? -0.153 25.374 26.149 1.00 77.19 175 ASN A CA 1
ATOM 1398 C C . ASN A 1 175 ? 1.062 25.185 25.235 1.00 77.19 175 ASN A C 1
ATOM 1400 O O . ASN A 1 175 ? 0.998 25.496 24.046 1.00 77.19 175 ASN A O 1
ATOM 1404 N N . ASP A 1 176 ? 2.120 24.589 25.784 1.00 72.81 176 ASP A N 1
ATOM 1405 C CA . ASP A 1 176 ? 3.383 24.335 25.071 1.00 72.81 176 ASP A CA 1
ATOM 1406 C C . ASP A 1 176 ? 3.348 23.065 24.205 1.00 72.81 176 ASP A C 1
ATOM 1408 O O . ASP A 1 176 ? 4.264 22.788 23.431 1.00 72.81 176 ASP A O 1
ATOM 1412 N N . THR A 1 177 ? 2.288 22.262 24.322 1.00 74.75 177 THR A N 1
ATOM 1413 C CA . THR A 1 177 ? 2.112 21.037 23.535 1.00 74.75 177 THR A CA 1
ATOM 1414 C C . THR A 1 177 ? 1.315 21.323 22.265 1.00 74.75 177 THR A C 1
ATOM 1416 O O . THR A 1 177 ? 0.083 21.340 22.256 1.00 74.75 177 THR A O 1
ATOM 1419 N N . GLY A 1 178 ? 2.049 21.556 21.176 1.00 76.50 178 GLY A N 1
ATOM 1420 C CA . GLY A 1 178 ? 1.501 21.705 19.833 1.00 76.50 178 GLY A CA 1
ATOM 1421 C C . GLY A 1 178 ? 1.184 20.360 19.175 1.00 76.50 178 GLY A C 1
ATOM 1422 O O . GLY A 1 178 ? 1.955 19.399 19.230 1.00 76.50 178 GLY A O 1
ATOM 1423 N N . ILE A 1 179 ? 0.042 20.294 18.504 1.00 80.94 179 ILE A N 1
ATOM 1424 C CA . ILE A 1 179 ? -0.315 19.228 17.571 1.00 80.94 179 ILE A CA 1
ATOM 1425 C C . ILE A 1 179 ? -0.419 19.865 16.190 1.00 80.94 179 ILE A C 1
ATOM 1427 O O . ILE A 1 179 ? -1.099 20.877 16.025 1.00 80.94 179 ILE A O 1
ATOM 1431 N N . SER A 1 180 ? 0.249 19.296 15.188 1.00 80.56 180 SER A N 1
ATOM 1432 C CA . SER A 1 180 ? 0.059 19.715 13.800 1.00 80.56 180 SER A CA 1
ATOM 1433 C C . SER A 1 180 ? -0.918 18.797 13.081 1.00 80.56 180 SER A C 1
ATOM 1435 O O . SER A 1 180 ? -0.957 17.582 13.282 1.00 80.56 180 SER A O 1
ATOM 1437 N N . CYS A 1 181 ? -1.706 19.398 12.197 1.00 76.62 181 CYS A N 1
ATOM 1438 C CA . CYS A 1 181 ? -2.458 18.669 11.190 1.00 76.62 181 CYS A CA 1
ATOM 1439 C C . CYS A 1 181 ? -1.633 18.577 9.902 1.00 76.62 181 CYS A C 1
ATOM 1441 O O . CYS A 1 181 ? -1.379 19.604 9.276 1.00 76.62 181 CYS A O 1
ATOM 1443 N N . ASN A 1 182 ? -1.291 17.372 9.437 1.00 72.12 182 ASN A N 1
ATOM 1444 C CA . ASN A 1 1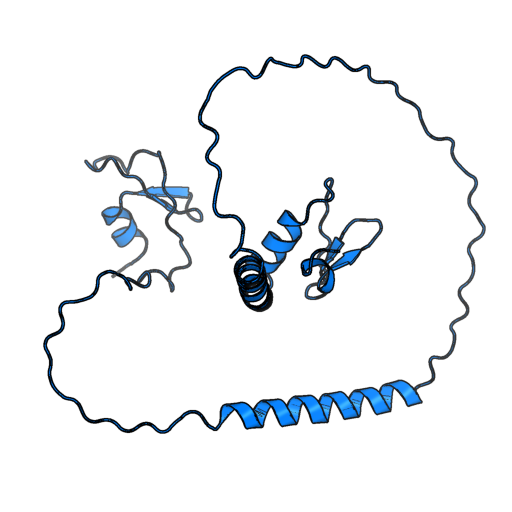82 ? -0.521 17.200 8.192 1.00 72.12 182 ASN A CA 1
ATOM 1445 C C . ASN A 1 182 ? -1.217 17.724 6.931 1.00 72.12 182 ASN A C 1
ATOM 1447 O O . ASN A 1 182 ? -0.554 18.038 5.946 1.00 72.12 182 ASN A O 1
ATOM 1451 N N . LYS A 1 183 ? -2.550 17.809 6.935 1.00 74.50 183 LYS A N 1
ATOM 1452 C CA . LYS A 1 183 ? -3.295 18.346 5.789 1.00 74.50 183 LYS A CA 1
ATOM 1453 C C . LYS A 1 183 ? -3.359 19.866 5.786 1.00 74.50 183 LYS A C 1
ATOM 1455 O O . LYS A 1 183 ? -3.306 20.463 4.719 1.00 74.50 183 LYS A O 1
ATOM 1460 N N . CYS A 1 184 ? -3.496 20.480 6.959 1.00 75.19 184 CYS A N 1
ATOM 1461 C CA . CYS A 1 184 ? -3.674 21.927 7.073 1.00 75.19 184 CYS A CA 1
ATOM 1462 C C . CYS A 1 184 ? -2.355 22.662 7.342 1.00 75.19 184 CYS A C 1
ATOM 1464 O O . CYS A 1 184 ? -2.302 23.873 7.177 1.00 75.19 184 CYS A O 1
ATOM 1466 N N . ASN A 1 185 ? -1.302 21.943 7.745 1.00 75.81 185 ASN A N 1
ATOM 1467 C CA . ASN A 1 185 ? -0.009 22.492 8.156 1.00 75.81 185 ASN A CA 1
ATOM 1468 C C . ASN A 1 185 ? -0.138 23.611 9.211 1.00 75.81 185 ASN A C 1
ATOM 1470 O O . ASN A 1 185 ? 0.617 24.579 9.210 1.00 75.81 185 ASN A O 1
ATOM 1474 N N . VAL A 1 186 ? -1.129 23.480 10.098 1.00 77.00 186 VAL A N 1
ATOM 1475 C CA . VAL A 1 186 ? -1.361 24.394 11.222 1.00 77.00 186 VAL A CA 1
ATOM 1476 C C . VAL A 1 186 ? -1.012 23.661 12.512 1.00 77.00 186 VAL A C 1
ATOM 1478 O O . VAL A 1 186 ? -1.489 22.544 12.730 1.00 77.00 186 VAL A O 1
ATOM 1481 N N . GLY A 1 187 ? -0.175 24.284 13.346 1.00 79.56 187 GLY A N 1
ATOM 1482 C CA . GLY A 1 187 ? 0.102 23.864 14.718 1.00 79.56 187 GLY A CA 1
ATOM 1483 C C . GLY A 1 187 ? -0.902 24.490 15.686 1.00 79.56 187 GLY A C 1
ATOM 1484 O O . GLY A 1 187 ? -0.942 25.708 15.840 1.00 79.56 187 GLY A O 1
ATOM 1485 N N . LEU A 1 188 ? -1.723 23.664 16.330 1.00 83.31 188 LEU A N 1
ATOM 1486 C CA . LEU A 1 188 ? -2.732 24.079 17.308 1.00 83.31 188 LEU A CA 1
ATOM 1487 C C . LEU A 1 188 ? -2.569 23.252 18.588 1.00 83.31 188 LEU A C 1
ATOM 1489 O O . LEU A 1 188 ? -2.143 22.099 18.538 1.00 83.31 188 LEU A O 1
ATOM 1493 N N . CYS A 1 189 ? -2.928 23.800 19.748 1.00 86.44 189 CYS A N 1
ATOM 1494 C CA . CYS A 1 189 ? -3.086 22.973 20.944 1.00 86.44 189 CYS A CA 1
ATOM 1495 C C . CYS A 1 189 ? -4.306 22.053 20.786 1.00 86.44 189 CYS A C 1
ATOM 1497 O O . CYS A 1 189 ? -5.153 22.260 19.915 1.00 86.44 189 CYS A O 1
ATOM 1499 N N . VAL A 1 190 ? -4.413 21.048 21.657 1.00 83.19 190 VAL A N 1
ATOM 1500 C CA . VAL A 1 190 ? -5.516 20.070 21.648 1.00 83.19 190 VAL A CA 1
ATOM 1501 C C . VAL A 1 190 ? -6.890 20.750 21.625 1.00 83.19 190 VAL A C 1
ATOM 1503 O O . VAL A 1 190 ? -7.782 20.306 20.903 1.00 83.19 190 VAL A O 1
ATOM 1506 N N . ASP A 1 191 ? -7.058 21.831 22.385 1.00 82.38 191 ASP A N 1
ATOM 1507 C CA . ASP A 1 191 ? -8.345 22.516 22.511 1.00 82.38 191 ASP A CA 1
ATOM 1508 C C . ASP A 1 191 ? -8.669 23.341 21.262 1.00 82.38 191 ASP A C 1
ATOM 1510 O O . ASP A 1 191 ? -9.760 23.216 20.709 1.00 82.38 191 ASP A O 1
ATOM 1514 N N . CYS A 1 192 ? -7.699 24.094 20.733 1.00 83.62 192 CYS A N 1
ATOM 1515 C CA . CYS A 1 192 ? -7.869 24.824 19.476 1.00 83.62 192 CYS A CA 1
ATOM 1516 C C . CYS A 1 192 ? -8.085 23.888 18.280 1.00 83.62 192 CYS A C 1
ATOM 1518 O O . CYS A 1 192 ? -8.845 24.222 17.374 1.00 83.62 192 CYS A O 1
ATOM 1520 N N . PHE A 1 193 ? -7.453 22.710 18.276 1.00 84.12 193 PHE A N 1
ATOM 1521 C CA . PHE A 1 193 ? -7.637 21.709 17.227 1.00 84.12 193 PHE A CA 1
ATOM 1522 C C . PHE A 1 193 ? -9.086 21.214 17.171 1.00 84.12 193 PHE A C 1
ATOM 1524 O O . PHE A 1 193 ? -9.648 21.094 16.083 1.00 84.12 193 PHE A O 1
ATOM 1531 N N . LYS A 1 194 ? -9.709 20.963 18.332 1.00 82.31 194 LYS A N 1
ATOM 1532 C CA . LYS A 1 194 ? -11.113 20.534 18.407 1.00 82.31 194 LYS A CA 1
ATOM 1533 C C . LYS A 1 194 ? -12.040 21.594 17.827 1.00 82.31 194 LYS A C 1
ATOM 1535 O O . LYS A 1 194 ? -12.824 21.267 16.949 1.00 82.31 194 LYS A O 1
ATOM 1540 N N . THR A 1 195 ? -11.900 22.850 18.245 1.00 82.62 195 THR A N 1
ATOM 1541 C CA . THR A 1 195 ? -12.750 23.944 17.750 1.00 82.62 195 THR A CA 1
ATOM 1542 C C . THR A 1 195 ? -12.584 24.176 16.247 1.00 82.62 195 THR A C 1
ATOM 1544 O O . THR A 1 195 ? -13.550 24.488 15.562 1.00 82.62 195 THR A O 1
ATOM 1547 N N . PHE A 1 196 ? -11.367 24.014 15.715 1.00 80.81 196 PHE A N 1
ATOM 1548 C CA . PHE A 1 196 ? -11.086 24.261 14.300 1.00 80.81 196 PHE A CA 1
ATOM 1549 C C . PHE A 1 196 ? -11.573 23.132 13.376 1.00 80.81 196 PHE A C 1
ATOM 1551 O O . PHE A 1 196 ? -11.991 23.395 12.251 1.00 80.81 196 PHE A O 1
ATOM 1558 N N . HIS A 1 197 ? -11.516 21.875 13.829 1.00 76.38 197 HIS A N 1
ATOM 1559 C CA . HIS A 1 197 ? -11.853 20.709 13.003 1.00 76.38 197 HIS A CA 1
ATOM 1560 C C . HIS A 1 197 ? -13.234 20.102 13.268 1.00 76.38 197 HIS A C 1
ATOM 1562 O O . HIS A 1 197 ? -13.701 19.312 12.447 1.00 76.38 197 HIS A O 1
ATOM 1568 N N . LEU A 1 198 ? -13.880 20.446 14.380 1.00 75.06 198 LEU A N 1
ATOM 1569 C CA . LEU A 1 198 ? -15.224 19.993 14.733 1.00 75.06 198 LEU A CA 1
ATOM 1570 C C . LEU A 1 198 ? -16.136 21.223 14.849 1.00 75.06 198 LEU A C 1
ATOM 1572 O O . LEU A 1 198 ? -16.377 21.682 15.967 1.00 75.06 198 LEU A O 1
ATOM 1576 N N . PRO A 1 199 ? -16.602 21.801 13.724 1.00 60.66 199 PRO A N 1
ATOM 1577 C CA . PRO A 1 199 ? -17.649 22.811 13.783 1.00 60.66 199 PRO A CA 1
ATOM 1578 C C . PRO A 1 199 ? -18.893 22.190 14.430 1.00 60.66 199 PRO A C 1
ATOM 1580 O O . PRO A 1 199 ? -19.314 21.100 14.034 1.00 60.66 199 PRO A O 1
ATOM 1583 N N . SER A 1 200 ? -19.394 22.865 15.465 1.00 61.91 200 SER A N 1
ATOM 1584 C CA . SER A 1 200 ? -20.597 22.507 16.222 1.00 61.91 200 SER A CA 1
ATOM 1585 C C . SER A 1 200 ? -21.841 22.395 15.349 1.00 61.91 200 SER A C 1
ATOM 1587 O O . SER A 1 200 ? -21.956 23.193 14.390 1.00 61.91 200 SER A O 1
#

Radius of gyration: 28.61 Å; chains: 1; bounding box: 68×58×73 Å

Sequence (200 aa):
MPSVVWNYFAKTEAGPKCLLCSDLRRRRDSSTKTMWVHLKLKHFDVYQALRGQSDRNTARFGMDTAMTKPSSSLSTPSPDNSKSNISSNPPLLPFAPFFEQQAVPVNNVVLQSYIQLIKVFNASRQFSAIQNNQTDHEPEEEEKKPDIKNIQNRYDLVSHWPERSHQACCVGCKNDTGISCNKCNVGLCVDCFKTFHLPS

Foldseek 3Di:
DPDPLCVQWDQDPQGTAGNPPRDHDRDPDPDCVVSLVCCVVPVVVVSVVRVVVVVVVCVVVPDPDDDDDDDDDDDDDDDDDDDDDDDDDDDDDDDDDDDDDDDDPDPCVVVVVVVVVVVVVVVVVVVVPPPPDDDDDDDDDDDDDDDPPDPPPPCPVPPWDWDFDQDAAPDPDPDRTWTATPVVRHTHPPVVVCCVRPPD

Organism: Bursaphelenchus xylophilus (NCBI:txid6326)

pLDDT: mean 70.55, std 17.33, range [36.81, 98.31]